Protein 9VYU (pdb70)

Secondary structure (DSSP, 8-state):
--GGGGEEEETTEEEEEEEEE-S-SS-EEEEEETTTTEEEEE-SS-SSTTHHHHHHHHHHHHHHTS-EEEEE-TTSSEEEEEEET--HHHHHHHHH-/--GGGGEEEETTEEEEEEEEE-S-SS-EEEEEETTTTEEEEE-SS-SSTTHHHHHHHHHHHHHHTS-EEEEE-TTSSEEEEEEET--HHHHHHHHH-

Structure (mmCIF, N/CA/C/O backbone):
data_9VYU
#
_entry.id   9VYU
#
_cell.length_a   45.079
_cell.length_b   59.703
_cell.length_c   79.266
_cell.angle_alpha   90.000
_cell.angle_beta   90.000
_cell.angle_gamma   90.000
#
_symmetry.space_group_name_H-M   'P 21 21 21'
#
loop_
_entity.id
_entity.type
_entity.pdbx_description
1 polymer 'UPF0235 protein PF1765'
2 non-polymer GLYCEROL
3 non-polymer 'CHLORIDE ION'
4 water water
#
loop_
_atom_site.group_PDB
_atom_site.id
_atom_site.type_symbol
_atom_site.label_atom_id
_atom_site.label_alt_id
_atom_site.label_comp_id
_atom_site.label_asym_id
_atom_site.label_entity_id
_atom_site.label_seq_id
_atom_site.pdbx_PDB_ins_code
_atom_site.Cartn_x
_atom_site.Cartn_y
_atom_site.Cartn_z
_atom_site.occupancy
_atom_site.B_iso_or_equiv
_atom_site.auth_seq_id
_atom_site.auth_comp_id
_atom_site.auth_asym_id
_atom_site.auth_atom_id
_atom_site.pdbx_PDB_model_num
ATOM 1 N N . LEU A 1 32 ? 12.44364 -13.26340 7.57270 1.000 42.54759 -4 LEU A N 1
ATOM 2 C CA . LEU A 1 32 ? 13.00510 -12.61420 8.75547 1.000 36.58639 -4 LEU A CA 1
ATOM 3 C C . LEU A 1 32 ? 12.42015 -11.20267 8.98727 1.000 31.13731 -4 LEU A C 1
ATOM 4 O O . LEU A 1 32 ? 12.72358 -10.54447 9.97400 1.000 37.51524 -4 LEU A O 1
ATOM 9 N N . TYR A 1 33 ? 11.48878 -10.79948 8.12934 1.000 29.15905 -3 TYR A N 1
ATOM 10 C CA . TYR A 1 33 ? 10.98256 -9.42599 8.18386 1.000 27.09119 -3 TYR A CA 1
ATOM 11 C C . TYR A 1 33 ? 10.12599 -9.16740 9.42957 1.000 19.61330 -3 TYR A C 1
ATOM 12 O O . TYR A 1 33 ? 10.32456 -8.18265 10.14059 1.000 22.51108 -3 TYR A O 1
ATOM 21 N N . PHE A 1 34 ? 9.15097 -10.02198 9.70050 1.000 17.58458 -2 PHE A N 1
ATOM 22 C CA . PHE A 1 34 ? 8.25652 -9.84729 10.83378 1.000 16.51425 -2 PHE A CA 1
ATOM 23 C C . PHE A 1 34 ? 8.82977 -10.35459 12.14641 1.000 16.54287 -2 PHE A C 1
ATOM 24 O O . PHE A 1 34 ? 8.23090 -10.10728 13.19145 1.000 15.07971 -2 PHE A O 1
ATOM 32 N N . GLN A 1 35 ? 9.93343 -11.06915 12.12518 1.000 17.40675 -1 GLN A N 1
ATOM 33 C CA . GLN A 1 35 ? 10.45212 -11.69539 13.33588 1.000 17.09013 -1 GLN A CA 1
ATOM 34 C C . GLN A 1 35 ? 10.82087 -10.68756 14.40757 1.000 15.20487 -1 GLN A C 1
ATOM 35 O O . GLN A 1 35 ? 10.80402 -11.04483 15.58327 1.000 16.72433 -1 GLN A O 1
ATOM 41 N N . GLY A 1 36 ? 11.12580 -9.43784 14.04245 1.000 14.29772 0 GLY A N 1
ATOM 42 C CA . GLY A 1 36 ? 11.45283 -8.42277 15.01115 1.000 16.13242 0 GLY A CA 1
ATOM 43 C C . GLY A 1 36 ? 10.29830 -7.95112 15.84125 1.000 12.90860 0 GLY A C 1
ATOM 44 O O . GLY A 1 36 ? 10.50913 -7.17245 16.77400 1.000 13.28911 0 GLY A O 1
ATOM 45 N N . SER A 1 37 ? 9.08535 -8.43176 15.55518 1.000 12.48991 1 SER A N 1
ATOM 46 C CA . SER A 1 37 ? 7.89330 -7.97003 16.22137 1.000 12.47475 1 SER A CA 1
ATOM 47 C C . SER A 1 37 ? 7.21430 -9.05341 17.02601 1.000 11.03065 1 SER A C 1
ATOM 48 O O . SER A 1 37 ? 6.09967 -8.82536 17.51799 1.000 12.84756 1 SER A O 1
ATOM 51 N N A LEU A 1 38 ? 7.82037 -10.24801 17.13310 0.437 12.04369 2 LEU A N 1
ATOM 52 N N B LEU A 1 38 ? 7.81723 -10.20278 17.21248 0.563 11.97479 2 LEU A N 1
ATOM 53 C CA A LEU A 1 38 ? 7.19398 -11.44972 17.69068 0.437 11.87227 2 LEU A CA 1
ATOM 54 C CA B LEU A 1 38 ? 7.05865 -11.20658 17.92554 0.563 12.79651 2 LEU A CA 1
ATOM 55 C C A LEU A 1 38 ? 8.08757 -12.10022 18.73580 0.437 12.83553 2 LEU A C 1
ATOM 56 C C B LEU A 1 38 ? 8.00509 -12.14383 18.65946 0.563 12.83128 2 LEU A C 1
ATOM 57 O O A LEU A 1 38 ? 9.31370 -12.07860 18.62524 0.437 12.40364 2 LEU A O 1
ATOM 58 O O B LEU A 1 38 ? 9.19010 -12.28647 18.30664 0.563 12.03155 2 LEU A O 1
ATOM 67 N N . ARG A 1 39 ? 7.46184 -12.74137 19.72216 1.000 11.59884 3 ARG A N 1
ATOM 68 C CA . ARG A 1 39 ? 8.17689 -13.71973 20.53874 1.000 12.08102 3 ARG A CA 1
ATOM 69 C C . ARG A 1 39 ? 7.17840 -14.76869 21.03980 1.000 12.89973 3 ARG A C 1
ATOM 70 O O . ARG A 1 39 ? 5.98914 -14.44640 21.23642 1.000 13.03418 3 ARG A O 1
ATOM 78 N N . GLU A 1 40 ? 7.65599 -15.98098 21.28318 1.000 12.91903 4 GLU A N 1
ATOM 79 C CA . GLU A 1 40 ? 6.78100 -17.07894 21.66669 1.000 13.47028 4 GLU A CA 1
ATOM 80 C C . GLU A 1 40 ? 6.96970 -17.39510 23.13568 1.000 14.16504 4 GLU A C 1
ATOM 81 O O . GLU A 1 40 ? 8.08902 -17.69191 23.57926 1.000 15.16498 4 GLU A O 1
ATOM 87 N N . THR A 1 41 ? 5.86321 -17.36952 23.90525 1.000 13.45721 5 THR A N 1
ATOM 88 C CA . THR A 1 41 ? 5.87111 -17.75358 25.32750 1.000 15.36821 5 THR A CA 1
ATOM 89 C C . THR A 1 41 ? 5.15562 -19.07150 25.48607 1.000 14.79982 5 THR A C 1
ATOM 90 O O . THR A 1 41 ? 4.69650 -19.66380 24.51205 1.000 15.13782 5 THR A O 1
ATOM 94 N N . SER A 1 42 ? 5.06589 -19.58246 26.72674 1.000 16.55963 6 SER A N 1
ATOM 95 C CA . SER A 1 42 ? 4.30895 -20.80143 26.93571 1.000 17.30396 6 SER A CA 1
ATOM 96 C C . SER A 1 42 ? 2.85049 -20.66094 26.48365 1.000 16.36741 6 SER A C 1
ATOM 97 O O . SER A 1 42 ? 2.24367 -21.64598 26.11978 1.000 17.06084 6 SER A O 1
ATOM 100 N N . GLU A 1 43 ? 2.29011 -19.45795 26.46034 1.000 15.50670 7 GLU A N 1
ATOM 101 C CA . GLU A 1 43 ? 0.86610 -19.29049 26.14907 1.000 14.56354 7 GLU A CA 1
ATOM 102 C C . GLU A 1 43 ? 0.55619 -19.09686 24.68148 1.000 13.71242 7 GLU A C 1
ATOM 103 O O . GLU A 1 43 ? -0.60645 -19.27254 24.29223 1.000 15.84750 7 GLU A O 1
ATOM 109 N N . GLY A 1 44 ? 1.52367 -18.73974 23.86175 1.000 13.92843 8 GLY A N 1
ATOM 110 C CA . GLY A 1 44 ? 1.23790 -18.38573 22.48316 1.000 14.08966 8 GLY A CA 1
ATOM 111 C C . GLY A 1 44 ? 2.29869 -17.44732 21.98240 1.000 12.77109 8 GLY A C 1
ATOM 112 O O . GLY A 1 44 ? 3.46573 -17.56408 22.39070 1.000 13.84295 8 GLY A O 1
ATOM 113 N N . VAL A 1 45 ? 1.88387 -16.47585 21.18681 1.000 11.99363 9 VAL A N 1
ATOM 114 C CA . VAL A 1 45 ? 2.82214 -15.53147 20.60788 1.000 12.03367 9 VAL A CA 1
ATOM 115 C C . VAL A 1 45 ? 2.43637 -14.12919 21.04824 1.000 12.42265 9 VAL A C 1
ATOM 116 O O . VAL A 1 45 ? 1.26068 -13.72391 20.93759 1.000 13.41145 9 VAL A O 1
ATOM 120 N N . ILE A 1 46 ? 3.41599 -13.36021 21.51596 1.000 10.95090 10 ILE A N 1
ATOM 121 C CA . ILE A 1 46 ? 3.21747 -11.93527 21.78637 1.000 11.82129 10 ILE A CA 1
ATOM 122 C C . ILE A 1 46 ? 3.62873 -11.19304 20.52944 1.000 11.77149 10 ILE A C 1
ATOM 123 O O . ILE A 1 46 ? 4.79843 -11.22780 20.12602 1.000 12.03440 10 ILE A O 1
ATOM 128 N N . LEU A 1 47 ? 2.65903 -10.55762 19.87640 1.000 11.84195 11 LEU A N 1
ATOM 129 C CA . LEU A 1 47 ? 2.85340 -9.76850 18.67518 1.000 11.87483 11 LEU A CA 1
ATOM 130 C C . LEU A 1 47 ? 2.82342 -8.28818 19.07996 1.000 11.63659 11 LEU A C 1
ATOM 131 O O . LEU A 1 47 ? 1.82219 -7.79191 19.65131 1.000 11.76173 11 LEU A O 1
ATOM 136 N N . SER A 1 48 ? 3.90654 -7.60541 18.81315 1.000 11.06771 12 SER A N 1
ATOM 137 C CA . SER A 1 48 ? 4.09632 -6.20909 19.18764 1.000 10.61182 12 SER A CA 1
ATOM 138 C C . SER A 1 48 ? 3.72616 -5.33299 18.01593 1.000 10.88223 12 SER A C 1
ATOM 139 O O . SER A 1 48 ? 4.33505 -5.46283 16.94753 1.000 11.77185 12 SER A O 1
ATOM 142 N N . VAL A 1 49 ? 2.72778 -4.44338 18.20179 1.000 11.08035 13 VAL A N 1
ATOM 143 C CA . VAL A 1 49 ? 2.22418 -3.60475 17.11718 1.000 11.63340 13 VAL A CA 1
ATOM 144 C C . VAL A 1 49 ? 2.28851 -2.13056 17.50269 1.000 10.28768 13 VAL A C 1
ATOM 145 O O . VAL A 1 49 ? 2.39247 -1.74473 18.69025 1.000 11.05565 13 VAL A O 1
ATOM 149 N N . ILE A 1 50 ? 2.18630 -1.30082 16.49915 1.000 11.08901 14 ILE A N 1
ATOM 150 C CA . ILE A 1 50 ? 2.02325 0.12440 16.70262 1.000 11.51367 14 ILE A CA 1
ATOM 151 C C . ILE A 1 50 ? 0.90684 0.54576 15.76128 1.000 11.64995 14 ILE A C 1
ATOM 152 O O . ILE A 1 50 ? 1.01498 0.40518 14.52167 1.000 12.83249 14 ILE A O 1
ATOM 157 N N . VAL A 1 51 ? -0.17009 1.06701 16.32578 1.000 11.89519 15 VAL A N 1
ATOM 158 C CA . VAL A 1 51 ? -1.37149 1.29214 15.52667 1.000 12.55683 15 VAL A CA 1
ATOM 159 C C . VAL A 1 51 ? -1.51611 2.74777 15.14471 1.000 12.66793 15 VAL A C 1
ATOM 160 O O . VAL A 1 51 ? -0.98578 3.63982 15.79070 1.000 14.32510 15 VAL A O 1
ATOM 164 N N . ALA A 1 52 ? -2.23045 2.97080 14.04945 1.000 13.16390 16 ALA A N 1
ATOM 165 C CA . ALA A 1 52 ? -2.74362 4.29541 13.69580 1.000 14.43325 16 ALA A CA 1
ATOM 166 C C . ALA A 1 52 ? -4.22708 4.12848 13.42754 1.000 13.53749 16 ALA A C 1
ATOM 167 O O . ALA A 1 52 ? -4.59412 3.33325 12.54064 1.000 14.19600 16 ALA A O 1
ATOM 169 N N . PRO A 1 53 ? -5.10450 4.84348 14.14159 1.000 14.00914 17 PRO A N 1
ATOM 170 C CA . PRO A 1 53 ? -6.54950 4.70135 13.94424 1.000 14.46734 17 PRO A CA 1
ATOM 171 C C . PRO A 1 53 ? -6.98989 5.59663 12.80449 1.000 14.36184 17 PRO A C 1
ATOM 172 O O . PRO A 1 53 ? -6.19562 6.30579 12.15459 1.000 16.44960 17 PRO A O 1
ATOM 176 N N . ASN A 1 54 ? -8.30562 5.63502 12.59565 1.000 14.51096 18 ASN A N 1
ATOM 177 C CA . ASN A 1 54 ? -8.90588 6.46445 11.55721 1.000 18.10390 18 ASN A CA 1
ATOM 178 C C . ASN A 1 54 ? -8.41416 6.12804 10.15196 1.000 16.29916 18 ASN A C 1
ATOM 179 O O . ASN A 1 54 ? -8.42472 6.99616 9.27335 1.000 19.93488 18 ASN A O 1
ATOM 184 N N . ALA A 1 55 ? -7.97100 4.91783 9.89435 1.000 17.05281 19 ALA A N 1
ATOM 185 C CA . ALA A 1 55 ? -7.37170 4.62044 8.60050 1.000 19.51941 19 ALA A CA 1
ATOM 186 C C . ALA A 1 55 ? -8.43596 4.23484 7.59348 1.000 18.65153 19 ALA A C 1
ATOM 187 O O . ALA A 1 55 ? -9.58287 3.89466 7.92167 1.000 18.40919 19 ALA A O 1
ATOM 189 N N . ARG A 1 56 ? -8.03446 4.23247 6.31937 1.000 20.08795 20 ARG A N 1
ATOM 190 C CA . ARG A 1 56 ? -8.98379 3.84293 5.28892 1.000 20.00511 20 ARG A CA 1
ATOM 191 C C . ARG A 1 56 ? -9.26290 2.35250 5.29813 1.000 20.77041 20 ARG A C 1
ATOM 192 O O . ARG A 1 56 ? -10.34930 1.92998 4.87774 1.000 23.76449 20 ARG A O 1
ATOM 200 N N . GLU A 1 57 ? -8.30089 1.53917 5.73908 1.000 19.68207 21 GLU A N 1
ATOM 201 C CA . GLU A 1 57 ? -8.43903 0.09350 5.71078 1.000 19.15131 21 GLU A CA 1
ATOM 202 C C . GLU A 1 57 ? -7.65377 -0.47618 6.87171 1.000 16.88821 21 GLU A C 1
ATOM 203 O O . GLU A 1 57 ? -6.54071 -0.02720 7.12485 1.000 17.39323 21 GLU A O 1
ATOM 209 N N . THR A 1 58 ? -8.18611 -1.49103 7.54425 1.000 16.23013 22 THR A N 1
ATOM 210 C CA . THR A 1 58 ? -7.40207 -2.16329 8.58132 1.000 15.00853 22 THR A CA 1
ATOM 211 C C . THR A 1 58 ? -6.44205 -3.11433 7.89517 1.000 15.99537 22 THR A C 1
ATOM 212 O O . THR A 1 58 ? -6.88611 -4.04561 7.18328 1.000 17.71098 22 THR A O 1
ATOM 216 N N . LYS A 1 59 ? -5.14939 -2.88972 8.08063 1.000 15.58502 23 LYS A N 1
ATOM 217 C CA . LYS A 1 59 ? -4.15952 -3.68893 7.36431 1.000 15.38625 23 LYS A CA 1
ATOM 218 C C . LYS A 1 59 ? -2.78435 -3.41501 7.95962 1.000 14.41779 23 LYS A C 1
ATOM 219 O O . LYS A 1 59 ? -2.55177 -2.37217 8.60588 1.000 15.23854 23 LYS A O 1
ATOM 225 N N . ILE A 1 60 ? -1.85783 -4.32699 7.70819 1.000 14.30300 24 ILE A N 1
ATOM 226 C CA . ILE A 1 60 ? -0.45069 -4.13077 8.00796 1.000 15.77859 24 ILE A CA 1
ATOM 227 C C . ILE A 1 60 ? 0.15685 -3.23664 6.94565 1.000 13.78309 24 ILE A C 1
ATOM 228 O O . ILE A 1 60 ? 0.00855 -3.50641 5.74522 1.000 16.75133 24 ILE A O 1
ATOM 233 N N . VAL A 1 61 ? 0.80299 -2.15192 7.35440 1.000 14.81670 25 VAL A N 1
ATOM 234 C CA . VAL A 1 61 ? 1.44607 -1.24209 6.41399 1.000 16.61210 25 VAL A CA 1
ATOM 235 C C . VAL A 1 61 ? 2.94277 -1.28487 6.47626 1.000 18.00142 25 VAL A C 1
ATOM 236 O O . VAL A 1 61 ? 3.58359 -0.69959 5.59158 1.000 18.71338 25 VAL A O 1
ATOM 240 N N . GLY A 1 62 ? 3.54333 -1.94525 7.46225 1.000 18.10050 26 GLY A N 1
ATOM 241 C CA . GLY A 1 62 ? 4.98793 -1.97052 7.53321 1.000 20.66734 26 GLY A CA 1
ATOM 242 C C . GLY A 1 62 ? 5.46178 -2.47850 8.87265 1.000 16.68169 26 GLY A C 1
ATOM 243 O O . GLY A 1 62 ? 4.69740 -3.02302 9.66442 1.000 15.32842 26 GLY A O 1
ATOM 244 N N . ILE A 1 63 ? 6.75292 -2.32284 9.08087 1.000 18.28659 27 ILE A N 1
ATOM 245 C CA . ILE A 1 63 ? 7.41291 -2.65746 10.33279 1.000 19.98678 27 ILE A CA 1
ATOM 246 C C . ILE A 1 63 ? 8.29672 -1.50226 10.75175 1.000 17.96792 27 ILE A C 1
ATOM 247 O O . ILE A 1 63 ? 8.77135 -0.71975 9.91406 1.000 21.33226 27 ILE A O 1
ATOM 252 N N . ASP A 1 64 ? 8.42900 -1.34075 12.03617 1.000 17.76779 28 ASP A N 1
ATOM 253 C CA . ASP A 1 64 ? 9.31605 -0.35999 12.64842 1.000 18.36576 28 ASP A CA 1
ATOM 254 C C . ASP A 1 64 ? 10.53511 -1.10543 13.18875 1.000 19.87408 28 ASP A C 1
ATOM 255 O O . ASP A 1 64 ? 10.40102 -1.91448 14.08360 1.000 19.74605 28 ASP A O 1
ATOM 260 N N . GLY A 1 65 ? 11.71267 -0.87920 12.57290 1.000 23.76162 29 GLY A N 1
ATOM 261 C CA . GLY A 1 65 ? 12.91570 -1.61687 12.94864 1.000 32.75064 29 GLY A CA 1
ATOM 262 C C . GLY A 1 65 ? 13.47282 -1.25551 14.31154 1.000 33.48079 29 GLY A C 1
ATOM 263 O O . GLY A 1 65 ? 14.07513 -2.09110 14.99835 1.000 32.57814 29 GLY A O 1
ATOM 264 N N . THR A 1 66 ? 13.32607 -0.00485 14.72076 1.000 25.31378 30 THR A N 1
ATOM 265 C CA . THR A 1 66 ? 13.89515 0.36112 16.00053 1.000 27.50096 30 THR A CA 1
ATOM 266 C C . THR A 1 66 ? 12.99320 -0.07654 17.13069 1.000 23.09906 30 THR A C 1
ATOM 267 O O . THR A 1 66 ? 13.44807 -0.54292 18.17685 1.000 24.06376 30 THR A O 1
ATOM 271 N N . ARG A 1 67 ? 11.68201 0.04142 16.92250 1.000 20.27367 31 ARG A N 1
ATOM 272 C CA . ARG A 1 67 ? 10.77382 -0.32788 17.96178 1.000 21.06863 31 ARG A CA 1
ATOM 273 C C . ARG A 1 67 ? 10.42529 -1.81516 17.93604 1.000 16.38067 31 ARG A C 1
ATOM 274 O O . ARG A 1 67 ? 9.92097 -2.30157 18.89784 1.000 16.77628 31 ARG A O 1
ATOM 282 N N . GLY A 1 68 ? 10.73980 -2.52504 16.88148 1.000 16.95759 32 GLY A N 1
ATOM 283 C CA . GLY A 1 68 ? 10.36163 -3.93403 16.85359 1.000 15.54728 32 GLY A CA 1
ATOM 284 C C . GLY A 1 68 ? 8.86548 -4.15899 16.90219 1.000 12.95308 32 GLY A C 1
ATOM 285 O O . GLY A 1 68 ? 8.38840 -4.94320 17.65634 1.000 12.95712 32 GLY A O 1
ATOM 286 N N . ARG A 1 69 ? 8.15744 -3.42547 16.04561 1.000 13.76695 33 ARG A N 1
ATOM 287 C CA . ARG A 1 69 ? 6.70056 -3.48192 16.02059 1.000 12.30995 33 ARG A CA 1
ATOM 288 C C . ARG A 1 69 ? 6.17153 -3.48759 14.59667 1.000 13.15673 33 ARG A C 1
ATOM 289 O O . ARG A 1 69 ? 6.70908 -2.83460 13.71824 1.000 14.68668 33 ARG A O 1
ATOM 297 N N . VAL A 1 70 ? 5.06383 -4.19016 14.40762 1.000 12.82906 34 VAL A N 1
ATOM 298 C CA . VAL A 1 70 ? 4.34077 -4.14977 13.14524 1.000 13.12859 34 VAL A CA 1
ATOM 299 C C . VAL A 1 70 ? 3.47555 -2.90078 13.12791 1.000 12.30839 34 VAL A C 1
ATOM 300 O O . VAL A 1 70 ? 2.70533 -2.65494 14.07681 1.000 12.14560 34 VAL A O 1
ATOM 304 N N A LYS A 1 71 ? 3.58542 -2.12436 12.04993 0.589 12.88059 35 LYS A N 1
ATOM 305 N N B LYS A 1 71 ? 3.55360 -2.12963 12.05253 0.411 12.85823 35 LYS A N 1
ATOM 306 C CA A LYS A 1 71 ? 2.72661 -0.95977 11.85067 0.589 13.36545 35 LYS A CA 1
ATOM 307 C CA B LYS A 1 71 ? 2.77126 -0.90016 11.91549 0.411 13.48991 35 LYS A CA 1
ATOM 308 C C A LYS A 1 71 ? 1.39534 -1.42806 11.30197 0.589 12.30972 35 LYS A C 1
ATOM 309 C C B LYS A 1 71 ? 1.44339 -1.27111 11.27530 0.411 11.65575 35 LYS A C 1
ATOM 310 O O A LYS A 1 71 ? 1.31314 -2.03852 10.21676 0.589 12.54040 35 LYS A O 1
ATOM 311 O O B LYS A 1 71 ? 1.42595 -1.71947 10.11744 0.411 12.84509 35 LYS A O 1
ATOM 322 N N . VAL A 1 72 ? 0.34485 -1.15676 12.05732 1.000 12.51629 36 VAL A N 1
ATOM 323 C CA . VAL A 1 72 ? -1.00176 -1.59894 11.69384 1.000 12.93019 36 VAL A CA 1
ATOM 324 C C . VAL A 1 72 ? -1.88387 -0.38091 11.59873 1.000 12.20366 36 VAL A C 1
ATOM 325 O O . VAL A 1 72 ? -1.95412 0.42484 12.55425 1.000 12.94263 36 VAL A O 1
ATOM 329 N N . ASN A 1 73 ? -2.50314 -0.18730 10.43709 1.000 13.16457 37 ASN A N 1
ATOM 330 C CA . ASN A 1 73 ? -3.54957 0.83237 10.28922 1.000 12.99324 37 ASN A CA 1
ATOM 331 C C . ASN A 1 73 ? -4.87332 0.19350 10.69707 1.000 13.00000 37 ASN A C 1
ATOM 332 O O . ASN A 1 73 ? -5.12990 -0.95916 10.35040 1.000 14.17490 37 ASN A O 1
ATOM 337 N N . VAL A 1 74 ? -5.72335 0.94603 11.38726 1.000 12.82829 38 VAL A N 1
ATOM 338 C CA . VAL A 1 74 ? -6.97319 0.43229 11.92619 1.000 13.53244 38 VAL A CA 1
ATOM 339 C C . VAL A 1 74 ? -8.09340 1.33550 11.45709 1.000 15.52728 38 VAL A C 1
ATOM 340 O O . VAL A 1 74 ? -8.07376 2.53896 11.72249 1.000 14.30317 38 VAL A O 1
ATOM 344 N N . ALA A 1 75 ? -9.05173 0.75982 10.73144 1.000 15.33172 39 ALA A N 1
ATOM 345 C CA . ALA A 1 75 ? -10.16060 1.55059 10.17528 1.000 17.45349 39 ALA A CA 1
ATOM 346 C C . ALA A 1 75 ? -11.27734 1.65570 11.21076 1.000 15.54489 39 ALA A C 1
ATOM 347 O O . ALA A 1 75 ? -12.37147 1.07821 11.06448 1.000 19.26985 39 ALA A O 1
ATOM 349 N N . ALA A 1 76 ? -11.00425 2.39328 12.27864 1.000 15.65629 40 ALA A N 1
ATOM 350 C CA . ALA A 1 76 ? -11.95839 2.64792 13.35176 1.000 15.57881 40 ALA A CA 1
ATOM 351 C C . ALA A 1 76 ? -11.47158 3.86513 14.11504 1.000 15.76189 40 ALA A C 1
ATOM 35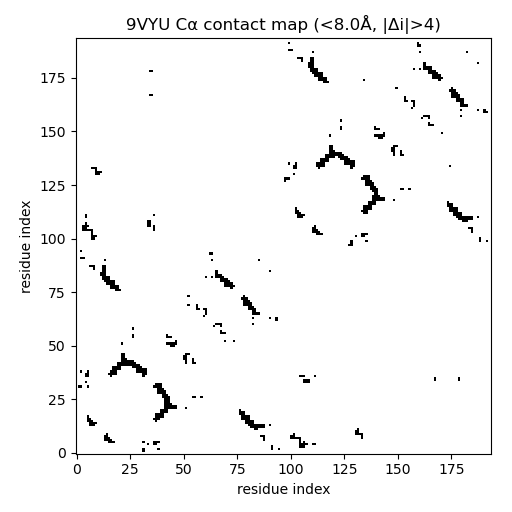2 O O . ALA A 1 76 ? -10.24982 4.11676 14.16358 1.000 16.08277 40 ALA A O 1
ATOM 354 N N . PRO A 1 77 ? -12.35819 4.60168 14.75903 1.000 16.38419 41 PRO A N 1
ATOM 355 C CA . PRO A 1 77 ? -11.93768 5.76244 15.55903 1.000 18.83291 41 PRO A CA 1
ATOM 356 C C . PRO A 1 77 ? -11.41020 5.30643 16.90662 1.000 17.10843 41 PRO A C 1
ATOM 357 O O . PRO A 1 77 ? -11.83360 4.25644 17.43178 1.000 17.81868 41 PRO A O 1
ATOM 361 N N . PRO A 1 78 ? -10.49398 6.06314 17.51605 1.000 17.26177 42 PRO A N 1
ATOM 362 C CA . PRO A 1 78 ? -9.93041 5.71133 18.82128 1.000 17.28913 42 PRO A CA 1
ATOM 363 C C . PRO A 1 78 ? -10.82389 6.17059 19.97270 1.000 18.54793 42 PRO A C 1
ATOM 364 O O . PRO A 1 78 ? -10.39946 6.90386 20.86606 1.000 22.73797 42 PRO A O 1
ATOM 368 N N . VAL A 1 79 ? -12.08719 5.78802 19.91779 1.000 18.88345 43 VAL A N 1
ATOM 369 C CA . VAL A 1 79 ? -13.05821 6.18539 20.91934 1.000 21.14842 43 VAL A CA 1
ATOM 370 C C . VAL A 1 79 ? -13.85805 4.96871 21.32346 1.000 24.21718 43 VAL A C 1
ATOM 371 O O . VAL A 1 79 ? -14.15366 4.10769 20.48668 1.000 22.73236 43 VAL A O 1
ATOM 375 N N . LYS A 1 80 ? -14.19495 4.91731 22.62416 1.000 24.07380 44 LYS A N 1
ATOM 376 C CA . LYS A 1 80 ? -15.04849 3.87299 23.19763 1.000 27.22019 44 LYS A CA 1
ATOM 377 C C . LYS A 1 80 ? -14.48573 2.47494 22.94913 1.000 25.59131 44 LYS A C 1
ATOM 378 O O . LYS A 1 80 ? -15.24518 1.50065 22.87042 1.000 25.69009 44 LYS A O 1
ATOM 384 N N . GLY A 1 81 ? -13.16856 2.38313 22.82389 1.000 24.51331 45 GLY A N 1
ATOM 385 C CA . GLY A 1 81 ? -12.52799 1.11152 22.57499 1.000 20.52950 45 GLY A CA 1
ATOM 386 C C . GLY A 1 81 ? -12.68690 0.56402 21.16994 1.000 19.61752 45 GLY A C 1
ATOM 387 O O . GLY A 1 81 ? -12.28126 -0.58769 20.91856 1.000 18.62549 45 GLY A O 1
ATOM 388 N N . LYS A 1 82 ? -13.18782 1.34772 20.21943 1.000 19.47498 46 LYS A N 1
ATOM 389 C CA . LYS A 1 82 ? -13.53425 0.80761 18.90605 1.000 17.06285 46 LYS A CA 1
ATOM 390 C C . LYS A 1 82 ? -12.30311 0.40455 18.07330 1.000 16.65389 46 LYS A C 1
ATOM 391 O O . LYS A 1 82 ? -12.33491 -0.57769 17.31373 1.000 15.73953 46 LYS A O 1
ATOM 397 N N . ALA A 1 83 ? -11.22540 1.15343 18.16035 1.000 15.19723 47 ALA A N 1
ATOM 398 C CA . ALA A 1 83 ? -10.02750 0.75819 17.41881 1.000 14.15197 47 ALA A CA 1
ATOM 399 C C . ALA A 1 83 ? -9.38897 -0.48382 18.03470 1.000 13.87315 47 ALA A C 1
ATOM 400 O O . ALA A 1 83 ? -8.88772 -1.34524 17.32053 1.000 13.60693 47 ALA A O 1
ATOM 402 N N . ASN A 1 84 ? -9.40925 -0.59570 19.37134 1.000 13.96645 48 ASN A N 1
ATOM 403 C CA . ASN A 1 84 ? -8.98385 -1.84622 20.01524 1.000 13.85157 48 ASN A CA 1
ATOM 404 C C . ASN A 1 84 ? -9.79258 -3.04603 19.50882 1.000 13.90284 48 ASN A C 1
ATOM 405 O O . ASN A 1 84 ? -9.23677 -4.13194 19.24137 1.000 13.75300 48 ASN A O 1
ATOM 410 N N . LYS A 1 85 ? -11.10079 -2.87483 19.46337 1.000 14.23145 49 LYS A N 1
ATOM 411 C CA A LYS A 1 85 ? -11.98327 -3.95672 19.04260 0.466 15.25980 49 LYS A CA 1
ATOM 412 C CA B LYS A 1 85 ? -11.99186 -3.95318 19.03864 0.534 15.24716 49 LYS A CA 1
ATOM 413 C C . LYS A 1 85 ? -11.69574 -4.36331 17.60530 1.000 15.12356 49 LYS A C 1
ATOM 414 O O . LYS A 1 85 ? -11.59084 -5.56333 17.29260 1.000 15.98498 49 LYS A O 1
ATOM 425 N N . GLU A 1 86 ? -11.51857 -3.38283 16.71322 1.000 14.63260 50 GLU A N 1
ATOM 426 C CA . GLU A 1 86 ? -11.24371 -3.67450 15.31710 1.000 13.83397 50 GLU A CA 1
ATOM 427 C C . GLU A 1 86 ? -9.88717 -4.35418 15.16094 1.000 13.44700 50 GLU A C 1
ATOM 428 O O . GLU A 1 86 ? -9.73681 -5.26491 14.34244 1.000 14.54444 50 GLU A O 1
ATOM 434 N N . LEU A 1 87 ? -8.88297 -3.90934 15.91975 1.000 13.29567 51 LEU A N 1
ATOM 435 C CA . LEU A 1 87 ? -7.56761 -4.52812 15.85748 1.000 13.47721 51 LEU A CA 1
ATOM 436 C C . LEU A 1 87 ? -7.64228 -5.99755 16.24598 1.000 12.66482 51 LEU A C 1
ATOM 437 O O . LEU A 1 87 ? -7.05519 -6.85517 15.57794 1.000 13.23209 51 LEU A O 1
ATOM 442 N N . MET A 1 88 ? -8.32901 -6.29495 17.34441 1.000 13.35786 52 MET A N 1
ATOM 443 C CA . MET A 1 88 ? -8.44563 -7.68514 17.78900 1.000 13.85156 52 MET A CA 1
ATOM 444 C C . MET A 1 88 ? -9.21588 -8.51116 16.77017 1.000 14.70008 52 MET A C 1
ATOM 445 O O . MET A 1 88 ? -8.85168 -9.65632 16.46255 1.000 15.43496 52 MET A O 1
ATOM 450 N N . LYS A 1 89 ? -10.27398 -7.94718 16.20529 1.000 14.92257 53 LYS A N 1
ATOM 451 C CA . LYS A 1 89 ? -11.08641 -8.66367 15.21782 1.000 16.05170 53 LYS A CA 1
ATOM 452 C C . LYS A 1 89 ? -10.26580 -9.02744 13.99466 1.000 15.56101 53 LYS A C 1
ATOM 453 O O . LYS A 1 89 ? -10.31977 -10.16923 13.49912 1.000 16.64362 53 LYS A O 1
ATOM 459 N N . PHE A 1 90 ? -9.47928 -8.07957 13.52682 1.000 15.47324 54 PHE A N 1
ATOM 460 C CA . PHE A 1 90 ? -8.62607 -8.28757 12.37001 1.000 15.31912 54 PHE A CA 1
ATOM 461 C C . PHE A 1 90 ? -7.62986 -9.42052 12.59898 1.000 14.56331 54 PHE A C 1
ATOM 462 O O . PHE A 1 90 ? -7.48564 -10.32010 11.76232 1.000 15.79443 54 PHE A O 1
ATOM 470 N N . PHE A 1 91 ? -6.92857 -9.40653 13.73897 1.000 14.20872 55 PHE A N 1
ATOM 471 C CA . PHE A 1 91 ? -5.94515 -10.44947 13.97646 1.000 13.46341 55 PHE A CA 1
ATOM 472 C C . PHE A 1 91 ? -6.58093 -11.79947 14.34047 1.000 15.06544 55 PHE A C 1
ATOM 473 O O . PHE A 1 91 ? -6.00129 -12.84759 14.00809 1.000 14.54232 55 PHE A O 1
ATOM 481 N N . LYS A 1 92 ? -7.71706 -11.80454 15.03934 1.000 14.77293 56 LYS A N 1
ATOM 482 C CA . LYS A 1 92 ? -8.39454 -13.07128 15.30674 1.000 15.43805 56 LYS A CA 1
ATOM 483 C C . LYS A 1 92 ? -8.77268 -13.74034 14.00670 1.000 16.77786 56 LYS A C 1
ATOM 484 O O . LYS A 1 92 ? -8.61210 -14.96078 13.86397 1.000 17.68776 56 LYS A O 1
ATOM 490 N N . LYS A 1 93 ? -9.26199 -12.96025 13.03529 1.000 16.29118 57 LYS A N 1
ATOM 491 C CA . LYS A 1 93 ? -9.60209 -13.52314 11.72313 1.000 17.58255 57 LYS A CA 1
ATOM 492 C C . LYS A 1 93 ? -8.35443 -14.03367 11.01009 1.000 16.99318 57 LYS A C 1
ATOM 493 O O . LYS A 1 93 ? -8.35100 -15.13928 10.43530 1.000 20.33326 57 LYS A O 1
ATOM 499 N N . LEU A 1 94 ? -7.28372 -13.25659 11.02140 1.000 17.07271 58 LEU A N 1
ATOM 500 C CA . LEU A 1 94 ? -6.06224 -13.66071 10.32905 1.000 16.88165 58 LEU A CA 1
ATOM 501 C C . LEU A 1 94 ? -5.46446 -14.93234 10.91664 1.000 17.23706 58 LEU A C 1
ATOM 502 O O . LEU A 1 94 ? -5.07804 -15.84412 10.17184 1.000 18.72303 58 LEU A O 1
ATOM 507 N N . PHE A 1 95 ? -5.39888 -15.02845 12.23290 1.000 15.49022 59 PHE A N 1
ATOM 508 C CA . PHE A 1 95 ? -4.68862 -16.13565 12.84466 1.000 16.36937 59 PHE A CA 1
ATOM 509 C C . PHE A 1 95 ? -5.57923 -17.31933 13.17983 1.000 18.24498 59 PHE A C 1
ATOM 510 O O . PHE A 1 95 ? -5.05962 -18.40024 13.45057 1.000 20.00830 59 PHE A O 1
ATOM 518 N N . GLY A 1 96 ? -6.89594 -17.13270 13.22939 1.000 17.06577 60 GLY A N 1
ATOM 519 C CA . GLY A 1 96 ? -7.78220 -18.21375 13.63872 1.000 20.07085 60 GLY A CA 1
ATOM 520 C C . GLY A 1 96 ? -7.60676 -18.58418 15.09180 1.000 18.37423 60 GLY A C 1
ATOM 521 O O . GLY A 1 96 ? -7.64603 -19.77541 15.43172 1.000 21.67153 60 GLY A O 1
ATOM 522 N N . ALA A 1 97 ? -7.38222 -17.59887 15.93888 1.000 18.07121 61 ALA A N 1
ATOM 523 C CA . ALA A 1 97 ? -7.06389 -17.80271 17.33824 1.000 19.16127 61 ALA A CA 1
ATOM 524 C C . ALA A 1 97 ? -7.51528 -16.56503 18.09415 1.000 16.64548 61 ALA A C 1
ATOM 525 O O . ALA A 1 97 ? -7.57196 -15.45623 17.52662 1.000 18.24216 61 ALA A O 1
ATOM 527 N N . GLU A 1 98 ? -7.81297 -16.75128 19.37928 1.000 18.65752 62 GLU A N 1
ATOM 528 C CA . GLU A 1 98 ? -8.15578 -15.62247 20.24317 1.000 18.15053 62 GLU A CA 1
ATOM 529 C C . GLU A 1 98 ? -6.98249 -14.67246 20.36965 1.000 15.48647 62 GLU A C 1
ATOM 530 O O . GLU A 1 98 ? -5.83333 -15.10583 20.60269 1.000 16.35644 62 GLU A O 1
ATOM 536 N N . VAL A 1 99 ? -7.27662 -13.37909 20.22536 1.000 15.30789 63 VAL A N 1
ATOM 537 C CA . VAL A 1 99 ? -6.28431 -12.32244 20.35654 1.000 15.02931 63 VAL A CA 1
ATOM 538 C C . VAL A 1 99 ? -6.71175 -11.37972 21.47266 1.000 16.03483 63 VAL A C 1
ATOM 539 O O . VAL A 1 99 ? -7.84302 -10.86647 21.45838 1.000 18.86230 63 VAL A O 1
ATOM 543 N N . VAL A 1 100 ? -5.82897 -11.15208 22.43219 1.000 14.47760 64 VAL A N 1
ATOM 544 C CA . VAL A 1 100 ? -6.13756 -10.21779 23.50686 1.000 15.25815 64 VAL A CA 1
ATOM 545 C C . VAL A 1 100 ? -5.05116 -9.16073 23.56444 1.000 13.23526 64 VAL A C 1
ATOM 546 O O . VAL A 1 100 ? -3.87903 -9.41542 23.26239 1.000 14.34207 64 VAL A O 1
ATOM 550 N N . ILE A 1 101 ? -5.42447 -7.95257 23.98171 1.000 13.77470 65 ILE A N 1
ATOM 551 C CA . ILE A 1 101 ? -4.45006 -6.90584 24.19032 1.000 13.15673 65 ILE A CA 1
ATOM 552 C C . ILE A 1 101 ? -3.94447 -7.07497 25.60302 1.000 13.38652 65 ILE A C 1
ATOM 553 O O . ILE A 1 101 ? -4.70378 -6.85239 26.54887 1.000 17.36958 65 ILE A O 1
ATOM 558 N N . VAL A 1 102 ? -2.70979 -7.47542 25.76876 1.000 12.59076 66 VAL A N 1
ATOM 559 C CA . VAL A 1 102 ? -2.15828 -7.66368 27.09620 1.000 13.58096 66 VAL A CA 1
ATOM 560 C C . VAL A 1 102 ? -1.50811 -6.41934 27.63725 1.000 12.93076 66 VAL A C 1
ATOM 561 O O . VAL A 1 102 ? -1.52151 -6.24205 28.86631 1.000 14.08172 66 VAL A O 1
ATOM 565 N N . ARG A 1 103 ? -1.00284 -5.54071 26.77928 1.000 12.87586 67 ARG A N 1
ATOM 566 C CA . ARG A 1 103 ? -0.43327 -4.26339 27.20356 1.000 12.33245 67 ARG A CA 1
ATOM 567 C C . ARG A 1 103 ? -0.77220 -3.21466 26.16704 1.000 12.32989 67 ARG A C 1
ATOM 568 O O . ARG A 1 103 ? -0.81535 -3.50890 24.95663 1.000 11.90809 67 ARG A O 1
ATOM 576 N N . GLY A 1 104 ? -0.96127 -1.98064 26.63587 1.000 13.40876 68 GLY A N 1
ATOM 577 C CA . GLY A 1 104 ? -1.16280 -0.86723 25.73059 1.000 12.98860 68 GLY A CA 1
ATOM 578 C C . GLY A 1 104 ? -2.58926 -0.60182 25.32297 1.000 12.80955 68 GLY A C 1
ATOM 579 O O . GLY A 1 104 ? -2.82778 0.03040 24.26452 1.000 13.358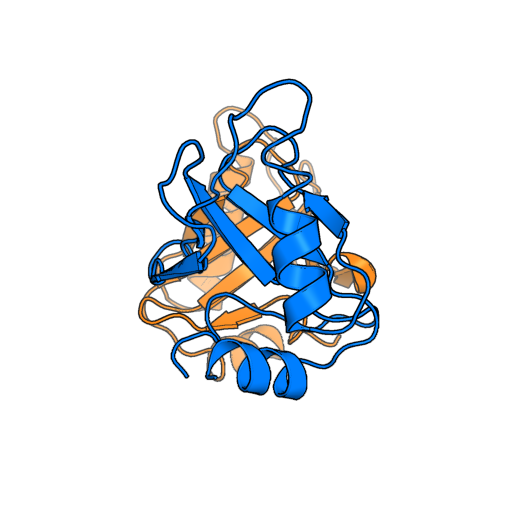18 68 GLY A O 1
ATOM 580 N N . GLU A 1 105 ? -3.56818 -0.95785 26.16716 1.000 14.20980 69 GLU A N 1
ATOM 581 C CA . GLU A 1 105 ? -4.95747 -0.69504 25.83429 1.000 15.82608 69 GLU A CA 1
ATOM 582 C C . GLU A 1 105 ? -5.18893 0.76095 25.41429 1.000 14.43481 69 GLU A C 1
ATOM 583 O O . GLU A 1 105 ? -6.01091 1.03529 24.53831 1.000 17.27530 69 GLU A O 1
ATOM 589 N N . THR A 1 106 ? -4.53418 1.71237 26.08147 1.000 14.33432 70 THR A N 1
ATOM 590 C CA . THR A 1 106 ? -4.73173 3.13538 25.81944 1.000 15.12255 70 THR A CA 1
ATOM 591 C C . THR A 1 106 ? -3.53286 3.78184 25.14424 1.000 16.35733 70 THR A C 1
ATOM 592 O O . THR A 1 106 ? -3.39364 5.00716 25.20520 1.000 17.66776 70 THR A O 1
ATOM 596 N N A SER A 1 107 ? -2.68901 2.99161 24.49142 0.759 14.15185 71 SER A N 1
ATOM 597 N N B SER A 1 107 ? -2.67281 3.00919 24.49563 0.241 14.22737 71 SER A N 1
ATOM 598 C CA A SER A 1 107 ? -1.49209 3.45536 23.81540 0.759 13.35240 71 SER A CA 1
ATOM 599 C CA B SER A 1 107 ? -1.53911 3.57710 23.78664 0.241 13.61575 71 SER A CA 1
ATOM 600 C C A SER A 1 107 ? -1.57243 3.10466 22.32884 0.759 12.28992 71 SER A C 1
ATOM 601 C C B SER A 1 107 ? -1.50166 3.05900 22.35639 0.241 12.29092 71 SER A C 1
ATOM 602 O O A SER A 1 107 ? -2.31134 2.22456 21.92735 0.759 13.48576 71 SER A O 1
ATOM 603 O O B SER A 1 107 ? -2.10966 2.04084 22.01879 0.241 12.54968 71 SER A O 1
ATOM 608 N N . ARG A 1 108 ? -0.72589 3.75684 21.52749 1.000 12.40976 72 ARG A N 1
ATOM 609 C CA . ARG A 1 108 ? -0.55663 3.30360 20.14492 1.000 12.09533 72 ARG A CA 1
ATOM 610 C C . ARG A 1 108 ? 0.29465 2.04538 20.09096 1.000 11.23025 72 ARG A C 1
ATOM 611 O O . ARG A 1 108 ? 0.15670 1.23522 19.15148 1.000 11.83937 72 ARG A O 1
ATOM 619 N N . GLU A 1 109 ? 1.21612 1.86006 21.03880 1.000 11.55287 73 GLU A N 1
ATOM 620 C CA . GLU A 1 109 ? 2.05694 0.67345 21.10238 1.000 10.99104 73 GLU A CA 1
ATOM 621 C C . GLU A 1 109 ? 1.34492 -0.36483 21.94182 1.000 11.27193 73 GLU A C 1
ATOM 622 O O . GLU A 1 109 ? 1.09013 -0.13797 23.14508 1.000 13.79135 73 GLU A O 1
ATOM 628 N N . LYS A 1 110 ? 1.01487 -1.48935 21.34841 1.000 10.86321 74 LYS A N 1
ATOM 629 C CA . LYS A 1 110 ? 0.25018 -2.52000 22.02079 1.000 11.32089 74 LYS A CA 1
ATOM 630 C C . LYS A 1 110 ? 0.93866 -3.85492 21.84501 1.000 11.65410 74 LYS A C 1
ATOM 631 O O . LYS A 1 110 ? 1.47369 -4.14823 20.76134 1.000 11.24863 74 LYS A O 1
ATOM 637 N N . ASP A 1 111 ? 0.89924 -4.68394 22.88611 1.000 10.57982 75 ASP A N 1
ATOM 638 C CA . ASP A 1 111 ? 1.31287 -6.07314 22.78404 1.000 10.81592 75 ASP A CA 1
ATOM 639 C C . ASP A 1 111 ? 0.07126 -6.94186 22.81507 1.000 11.09758 75 ASP A C 1
ATOM 640 O O . ASP A 1 111 ? -0.75851 -6.83543 23.73180 1.000 11.13365 75 ASP A O 1
ATOM 645 N N . LEU A 1 112 ? -0.03952 -7.81560 21.80940 1.000 10.98261 76 LEU A N 1
ATOM 646 C CA . LEU A 1 112 ? -1.18106 -8.69782 21.60397 1.000 11.87184 76 LEU A CA 1
ATOM 647 C C . LEU A 1 112 ? -0.75883 -10.13041 21.91820 1.000 11.79894 76 LEU A C 1
ATOM 648 O O . LEU A 1 112 ? 0.26804 -10.58265 21.37466 1.000 14.22714 76 LEU A O 1
ATOM 653 N N . LEU A 1 113 ? -1.47564 -10.81306 22.73859 1.000 11.40426 77 LEU A N 1
ATOM 654 C CA . LEU A 1 113 ? -1.24915 -12.24586 22.90856 1.000 11.53546 77 LEU A CA 1
ATOM 655 C C . LEU A 1 113 ? -2.14888 -12.98119 21.93784 1.000 12.16709 77 LEU A C 1
ATOM 656 O O . LEU A 1 113 ? -3.38848 -12.83441 21.98437 1.000 12.92530 77 LEU A O 1
ATOM 661 N N . ILE A 1 114 ? -1.53408 -13.79750 21.06666 1.000 12.60265 78 ILE A N 1
ATOM 662 C CA A ILE A 1 114 ? -2.27446 -14.68685 20.17271 0.587 13.28385 78 ILE A CA 1
ATOM 663 C CA B ILE A 1 114 ? -2.22033 -14.67660 20.13230 0.413 13.47832 78 ILE A CA 1
ATOM 664 C C . ILE A 1 114 ? -2.20175 -16.04060 20.82964 1.000 12.95471 78 ILE A C 1
ATOM 665 O O . ILE A 1 114 ? -1.14921 -16.70300 20.91700 1.000 13.87010 78 ILE A O 1
ATOM 674 N N . LYS A 1 115 ? -3.31345 -16.46713 21.37469 1.000 13.91477 79 LYS A N 1
ATOM 675 C CA . LYS A 1 115 ? -3.29134 -17.60574 22.28231 1.000 14.99090 79 LYS A CA 1
ATOM 676 C C . LYS A 1 115 ? -3.18293 -18.91881 21.53519 1.000 14.78760 79 LYS A C 1
ATOM 677 O O . LYS A 1 115 ? -3.93746 -19.18375 20.60156 1.000 15.85178 79 LYS A O 1
ATOM 683 N N . GLY A 1 116 ? -2.30951 -19.79743 21.99250 1.000 15.13812 80 GLY A N 1
ATOM 684 C CA . GLY A 1 116 ? -2.27581 -21.15942 21.49483 1.000 17.26269 80 GLY A CA 1
ATOM 685 C C . GLY A 1 116 ? -1.73700 -21.33324 20.08660 1.000 15.22328 80 GLY A C 1
ATOM 686 O O . GLY A 1 116 ? -1.95444 -22.36876 19.47642 1.000 17.16283 80 GLY A O 1
ATOM 687 N N . ILE A 1 117 ? -1.02047 -20.34389 19.57838 1.000 16.35175 81 ILE A N 1
ATOM 688 C CA A ILE A 1 117 ? -0.44213 -20.36011 18.23261 0.703 16.45619 81 ILE A CA 1
ATOM 689 C CA B ILE A 1 117 ? -0.45042 -20.39201 18.23542 0.297 16.46441 81 ILE A CA 1
ATOM 690 C C . ILE A 1 117 ? 1.07394 -20.37417 18.38207 1.000 14.31309 81 ILE A C 1
ATOM 691 O O . ILE A 1 117 ? 1.62484 -19.91887 19.40075 1.000 17.77838 81 ILE A O 1
ATOM 700 N N . THR A 1 118 ? 1.76062 -20.88668 17.37382 1.000 15.88920 82 THR A N 1
ATOM 701 C CA . THR A 1 118 ? 3.22371 -20.88244 17.38581 1.000 15.95817 82 THR A CA 1
ATOM 702 C C . THR A 1 118 ? 3.79323 -19.72469 16.57854 1.000 15.42891 82 THR A C 1
ATOM 703 O O . THR A 1 118 ? 3.11820 -19.11323 15.72654 1.000 15.89559 82 THR A O 1
ATOM 707 N N . LYS A 1 119 ? 5.05949 -19.39568 16.86609 1.000 15.55465 83 LYS A N 1
ATOM 708 C CA . LYS A 1 119 ? 5.71341 -18.36551 16.07377 1.000 16.09183 83 LYS A CA 1
ATOM 709 C C . LYS A 1 119 ? 5.75529 -18.71815 14.59744 1.000 17.93536 83 LYS A C 1
ATOM 710 O O . LYS A 1 119 ? 5.50362 -17.84728 13.75127 1.000 18.05767 83 LYS A O 1
ATOM 716 N N . LYS A 1 120 ? 5.98459 -19.99368 14.27510 1.000 18.89104 84 LYS A N 1
ATOM 717 C CA . LYS A 1 120 ? 6.00413 -20.37615 12.88168 1.000 20.15007 84 LYS A CA 1
ATOM 718 C C . LYS A 1 120 ? 4.66440 -20.13166 12.22740 1.000 19.63311 84 LYS A C 1
ATOM 719 O O . LYS A 1 120 ? 4.59909 -19.67042 11.08277 1.000 21.93256 84 LYS A O 1
ATOM 725 N N . GLU A 1 121 ? 3.56613 -20.44788 12.92534 1.000 18.73258 85 GLU A N 1
ATOM 726 C CA . GLU A 1 121 ? 2.23804 -20.21572 12.37008 1.000 19.63359 85 GLU A CA 1
ATOM 727 C C . GLU A 1 121 ? 1.95549 -18.72465 12.18350 1.000 18.48969 85 GLU A C 1
ATOM 728 O O . GLU A 1 121 ? 1.31891 -18.32784 11.19493 1.000 18.03198 85 GLU A O 1
ATOM 734 N N . VAL A 1 122 ? 2.38784 -17.89559 13.12411 1.000 16.14829 86 VAL A N 1
ATOM 735 C CA . VAL A 1 122 ? 2.11753 -16.47111 12.99915 1.000 16.06533 86 VAL A CA 1
ATOM 736 C C . VAL A 1 122 ? 2.90370 -15.89935 11.83650 1.000 16.50839 86 VAL A C 1
ATOM 737 O O . VAL A 1 122 ? 2.36772 -15.10386 11.05387 1.000 16.88185 86 VAL A O 1
ATOM 741 N N . ILE A 1 123 ? 4.16638 -16.30536 11.68947 1.000 17.06460 87 ILE A N 1
ATOM 742 C CA . ILE A 1 123 ? 4.96231 -15.80977 10.56044 1.000 20.52726 87 ILE A CA 1
ATOM 743 C C . ILE A 1 123 ? 4.32141 -16.20270 9.23581 1.000 19.88519 87 ILE A C 1
ATOM 744 O O . ILE A 1 123 ? 4.21864 -15.37679 8.30694 1.000 21.72192 87 ILE A O 1
ATOM 749 N N . GLU A 1 124 ? 3.84319 -17.44828 9.12594 1.000 19.26243 88 GLU A N 1
ATOM 750 C CA . GLU A 1 124 ? 3.20329 -17.86010 7.88256 1.000 22.05839 88 GLU A CA 1
ATOM 751 C C . GLU A 1 124 ? 2.03381 -16.95655 7.56856 1.000 20.10885 88 GLU A C 1
ATOM 752 O O . GLU A 1 124 ? 1.84049 -16.56144 6.41258 1.000 22.99588 88 GLU A O 1
ATOM 758 N N . LYS A 1 125 ? 1.20711 -16.64792 8.55332 1.000 20.84304 89 LYS A N 1
ATOM 759 C CA . LYS A 1 125 ? 0.03122 -15.83828 8.27695 1.000 18.62541 89 LYS A CA 1
ATOM 760 C C . LYS A 1 125 ? 0.37523 -14.38414 7.97122 1.000 18.96298 89 LYS A C 1
ATOM 761 O O . LYS A 1 125 ? -0.25723 -13.76914 7.09736 1.000 22.23332 89 LYS A O 1
ATOM 767 N N . LEU A 1 126 ? 1.32078 -13.79614 8.70008 1.000 19.22107 90 LEU A N 1
ATOM 768 C CA . LEU A 1 126 ? 1.72160 -12.42342 8.40576 1.000 18.72365 90 LEU A CA 1
ATOM 769 C C . LEU A 1 126 ? 2.32701 -12.31304 7.01211 1.000 21.49790 90 LEU A C 1
ATOM 770 O O . LEU A 1 126 ? 2.21129 -11.25906 6.37224 1.000 21.72814 90 LEU A O 1
ATOM 775 N N . GLU A 1 127 ? 2.96197 -13.37478 6.51752 1.000 20.96468 91 GLU A N 1
ATOM 776 C CA . GLU A 1 127 ? 3.58904 -13.30069 5.19582 1.000 22.93110 91 GLU A CA 1
ATOM 777 C C . GLU A 1 127 ? 2.61649 -13.48958 4.04150 1.000 22.05730 91 GLU A C 1
ATOM 778 O O . GLU A 1 127 ? 2.98605 -13.19121 2.89747 1.000 25.11352 91 GLU A O 1
ATOM 784 N N . LEU A 1 128 ? 1.39630 -13.94641 4.29415 1.000 22.32114 92 LEU A N 1
ATOM 785 C CA . LEU A 1 128 ? 0.37003 -14.08052 3.25476 1.000 29.42064 92 LEU A CA 1
ATOM 786 C C . LEU A 1 128 ? 0.11686 -12.74564 2.58339 1.000 25.97996 92 LEU A C 1
ATOM 787 O O . LEU A 1 128 ? -0.04862 -12.72018 1.35007 1.000 33.93638 92 LEU A O 1
ATOM 793 N N . LEU B 1 32 ? 16.21163 -21.93637 32.18165 1.000 58.93252 -4 LEU B N 1
ATOM 794 C CA . LEU B 1 32 ? 15.96319 -20.54687 31.79775 1.000 54.96567 -4 LEU B CA 1
ATOM 795 C C . LEU B 1 32 ? 15.84826 -20.37409 30.28866 1.000 46.12610 -4 LEU B C 1
ATOM 796 O O . LEU B 1 32 ? 16.85375 -20.24592 29.58851 1.000 49.97441 -4 LEU B O 1
ATOM 801 N N . TYR B 1 33 ? 14.62082 -20.42954 29.78442 1.000 39.03959 -3 TYR B N 1
ATOM 802 C CA . TYR B 1 33 ? 14.36057 -20.28211 28.35250 1.000 31.36801 -3 TYR B CA 1
ATOM 803 C C . TYR B 1 33 ? 14.28290 -18.79761 28.03212 1.000 22.21538 -3 TYR B C 1
ATOM 804 O O . TYR B 1 33 ? 13.22716 -18.18770 28.19671 1.000 29.23582 -3 TYR B O 1
ATOM 813 N N . PHE B 1 34 ? 15.37986 -18.20419 27.53917 1.000 20.27651 -2 PHE B N 1
ATOM 814 C CA . PHE B 1 34 ? 15.42378 -16.77935 27.20858 1.000 19.16359 -2 PHE B CA 1
ATOM 815 C C . PH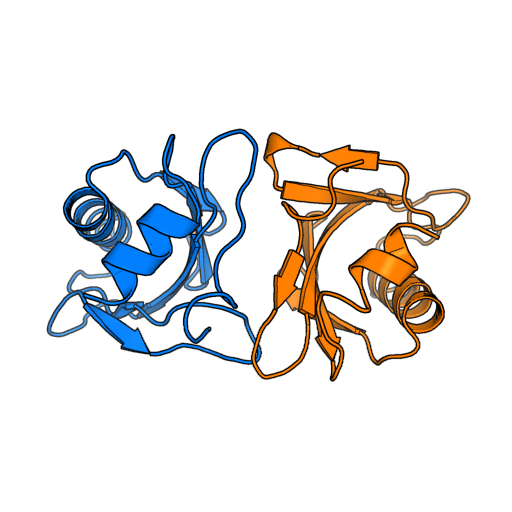E B 1 34 ? 14.72911 -16.42339 25.89937 1.000 17.79636 -2 PHE B C 1
ATOM 816 O O . PHE B 1 34 ? 14.43796 -15.24206 25.66726 1.000 17.53119 -2 PHE B O 1
ATOM 824 N N . GLN B 1 35 ? 14.40824 -17.41132 25.07235 1.000 18.43754 -1 GLN B N 1
ATOM 825 C CA . GLN B 1 35 ? 13.91474 -17.13058 23.72854 1.000 20.22505 -1 GLN B CA 1
ATOM 826 C C . GLN B 1 35 ? 12.58225 -16.41491 23.75457 1.000 17.22041 -1 GLN B C 1
ATOM 827 O O . GLN B 1 35 ? 12.27192 -15.67256 22.81522 1.000 17.50700 -1 GLN B O 1
ATOM 833 N N . GLY B 1 36 ? 11.78799 -16.62452 24.80625 1.000 17.67529 0 GLY B N 1
ATOM 834 C CA . GLY B 1 36 ? 10.49368 -15.98530 24.94635 1.000 16.50806 0 GLY B CA 1
ATOM 835 C C . GLY B 1 36 ? 10.57776 -14.52495 25.29744 1.000 15.50106 0 GLY B C 1
ATOM 836 O O . GLY B 1 36 ? 9.53606 -13.86566 25.37921 1.000 15.56101 0 GLY B O 1
ATOM 837 N N . SER B 1 37 ? 11.78957 -14.01419 25.55886 1.000 14.98754 1 SER B N 1
ATOM 838 C CA . SER B 1 37 ? 12.01007 -12.65473 26.02179 1.000 15.12778 1 SER B CA 1
ATOM 839 C C . SER B 1 37 ? 12.79347 -11.84053 25.02033 1.000 13.61375 1 SER B C 1
ATOM 840 O O . SER B 1 37 ? 13.21303 -10.71606 25.36315 1.000 15.05479 1 SER B O 1
ATOM 843 N N . LEU B 1 38 ? 13.00450 -12.34253 23.83048 1.000 14.13732 2 LEU B N 1
ATOM 844 C CA . LEU B 1 38 ? 13.94015 -11.76771 22.87811 1.000 15.81102 2 LEU B CA 1
ATOM 845 C C . LEU B 1 38 ? 13.32071 -11.74630 21.50134 1.000 14.44039 2 LEU B C 1
ATOM 846 O O . LEU B 1 38 ? 12.67252 -12.72292 21.09971 1.000 16.12532 2 LEU B O 1
ATOM 851 N N . ARG B 1 39 ? 13.65957 -10.71757 20.71460 1.000 14.50927 3 ARG B N 1
ATOM 852 C CA . ARG B 1 39 ? 13.31934 -10.72963 19.28974 1.000 13.65491 3 ARG B CA 1
ATOM 853 C C . ARG B 1 39 ? 14.38045 -9.94162 18.54666 1.000 15.62793 3 ARG B C 1
ATOM 854 O O . ARG B 1 39 ? 14.81319 -8.89040 19.02369 1.000 14.96946 3 ARG B O 1
ATOM 862 N N . GLU B 1 40 ? 14.73510 -10.38684 17.34926 1.000 16.33725 4 GLU B N 1
ATOM 863 C CA . GLU B 1 40 ? 15.78769 -9.75318 16.57380 1.000 17.03826 4 GLU B CA 1
ATOM 864 C C . GLU B 1 40 ? 15.17554 -8.86786 15.50443 1.000 18.01768 4 GLU B C 1
ATOM 865 O O . GLU B 1 40 ? 14.37245 -9.33375 14.69407 1.000 18.08238 4 GLU B O 1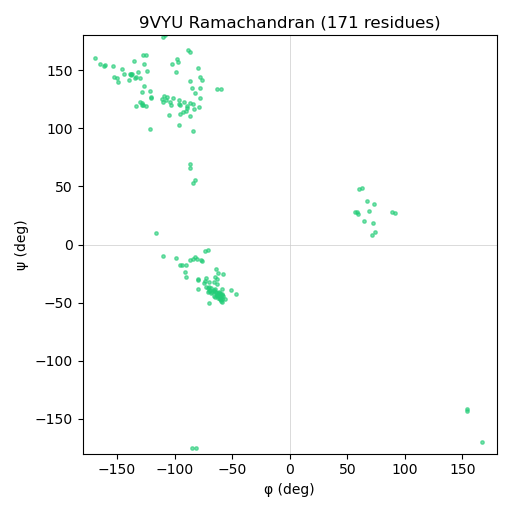
ATOM 871 N N . THR B 1 41 ? 15.58983 -7.60205 15.47756 1.000 18.74647 5 THR B N 1
ATOM 872 C CA . THR B 1 41 ? 15.16614 -6.64207 14.45918 1.000 18.41999 5 THR B CA 1
ATOM 873 C C . THR B 1 41 ? 16.34017 -6.32896 13.55181 1.000 20.14352 5 THR B C 1
ATOM 874 O O . THR B 1 41 ? 17.44790 -6.83283 13.73134 1.000 21.06097 5 THR B O 1
ATOM 878 N N . SER B 1 42 ? 16.07607 -5.48253 12.55114 1.000 21.17402 6 SER B N 1
ATOM 879 C CA . SER B 1 42 ? 17.13024 -4.99167 11.67846 1.000 22.67036 6 SER B CA 1
ATOM 880 C C . SER B 1 42 ? 18.16908 -4.14011 12.39806 1.000 21.65200 6 SER B C 1
ATOM 881 O O . SER B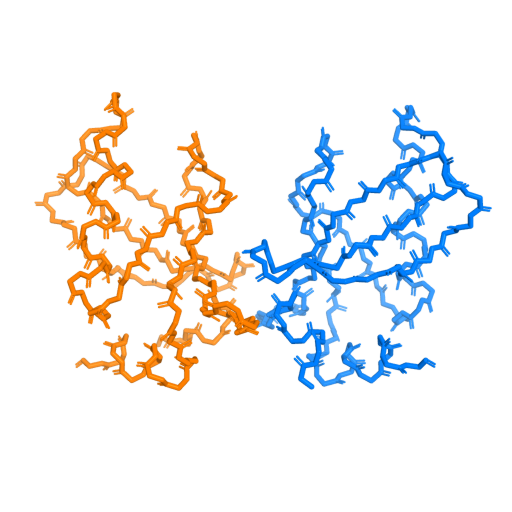 1 42 ? 19.24756 -3.90947 11.83929 1.000 24.30020 6 SER B O 1
ATOM 884 N N . GLU B 1 43 ? 17.83126 -3.57808 13.55650 1.000 20.85168 7 GLU B N 1
ATOM 885 C CA . GLU B 1 43 ? 18.67936 -2.67202 14.32600 1.000 21.22692 7 GLU B CA 1
ATOM 886 C C . GLU B 1 43 ? 19.42415 -3.36195 15.47343 1.000 19.99436 7 GLU B C 1
ATOM 887 O O . GLU B 1 43 ? 20.32344 -2.74187 16.05038 1.000 21.85383 7 GLU B O 1
ATOM 893 N N . GLY B 1 44 ? 19.08877 -4.59211 15.82261 1.000 20.59638 8 GLY B N 1
ATOM 894 C CA . GLY B 1 44 ? 19.68008 -5.22952 17.00799 1.000 19.02821 8 GLY B CA 1
ATOM 895 C C . GLY B 1 44 ? 18.74030 -6.29194 17.55681 1.000 18.40768 8 GLY B C 1
ATOM 896 O O . GLY B 1 44 ? 18.02401 -6.96485 16.80579 1.000 19.34394 8 GLY B O 1
ATOM 897 N N . VAL B 1 45 ? 18.70392 -6.41114 18.88740 1.000 16.88504 9 VAL B N 1
ATOM 898 C CA . VAL B 1 45 ? 17.85112 -7.37664 19.58007 1.000 16.94620 9 VAL B CA 1
ATOM 899 C C . VAL B 1 45 ? 17.06714 -6.62182 20.64328 1.000 16.56767 9 VAL B C 1
ATOM 900 O O . VAL B 1 45 ? 17.68313 -5.87577 21.41992 1.000 15.98364 9 VAL B O 1
ATOM 904 N N . ILE B 1 46 ? 15.75980 -6.81738 20.70239 1.000 14.36253 10 ILE B N 1
ATOM 905 C CA . ILE B 1 46 ? 14.98199 -6.27663 21.80223 1.000 14.21812 10 ILE B CA 1
ATOM 906 C C . ILE B 1 46 ? 14.80509 -7.34625 22.86260 1.000 13.34248 10 ILE B C 1
ATOM 907 O O . ILE B 1 46 ? 14.21700 -8.42386 22.61458 1.000 13.92691 10 ILE B O 1
ATOM 912 N N . LEU B 1 47 ? 15.29053 -7.01952 24.05732 1.000 12.76381 11 LEU B N 1
ATOM 913 C CA . LEU B 1 47 ? 15.22190 -7.84986 25.24825 1.000 12.68702 11 LEU B CA 1
ATOM 914 C C . LEU B 1 47 ? 14.14983 -7.28857 26.16845 1.000 12.36092 11 LEU B C 1
ATOM 915 O O . LEU B 1 47 ? 14.21335 -6.13006 26.56990 1.000 12.41140 11 LEU B O 1
ATOM 920 N N . SER B 1 48 ? 13.18366 -8.11150 26.49899 1.000 11.91840 12 SER B N 1
ATOM 921 C CA . SER B 1 48 ? 12.07076 -7.71964 27.35069 1.000 11.51108 12 SER B CA 1
ATOM 922 C C . SER B 1 48 ? 12.36911 -8.13911 28.78452 1.000 11.50546 12 SER B C 1
ATOM 923 O O . SER B 1 48 ? 12.65857 -9.31473 29.03377 1.000 12.20917 12 SER B O 1
ATOM 926 N N . VAL B 1 49 ? 12.32480 -7.17905 29.70472 1.000 11.50665 13 VAL B N 1
ATOM 927 C CA . VAL B 1 49 ? 12.66781 -7.40240 31.10510 1.000 11.01309 13 VAL B CA 1
ATOM 928 C C . VAL B 1 49 ? 11.55724 -6.91962 32.00666 1.000 11.12978 13 VAL B C 1
ATOM 929 O O . VAL B 1 49 ? 10.68771 -6.13741 31.61027 1.000 12.39920 13 VAL B O 1
ATOM 933 N N . ILE B 1 50 ? 11.61461 -7.38351 33.24734 1.000 11.97328 14 ILE B N 1
ATOM 934 C CA . ILE B 1 50 ? 10.81936 -6.81312 34.31631 1.000 12.54341 14 ILE B CA 1
ATOM 935 C C . ILE B 1 50 ? 11.77883 -6.54959 35.46139 1.000 12.27568 14 ILE B C 1
ATOM 936 O O . ILE B 1 50 ? 12.49458 -7.45353 35.90208 1.000 13.25268 14 ILE B O 1
ATOM 941 N N . VAL B 1 51 ? 11.84673 -5.31004 35.89880 1.000 13.41285 15 VAL B N 1
ATOM 942 C CA . VAL B 1 51 ? 12.86614 -4.92160 36.87063 1.000 13.43704 15 VAL B CA 1
ATOM 943 C C . VAL B 1 51 ? 12.30727 -4.89781 38.27764 1.000 14.00506 15 VAL B C 1
ATOM 944 O O . VAL B 1 51 ? 11.13978 -4.54071 38.52621 1.000 15.67058 15 VAL B O 1
ATOM 948 N N . ALA B 1 52 ? 13.18468 -5.21241 39.22539 1.000 13.59786 16 ALA B N 1
ATOM 949 C CA . ALA B 1 52 ? 12.93806 -5.02700 40.65568 1.000 13.99564 16 ALA B CA 1
ATOM 950 C C . ALA B 1 52 ? 14.04191 -4.10703 41.14555 1.000 14.83958 16 ALA B C 1
ATOM 951 O O . ALA B 1 52 ? 15.16935 -4.56822 41.41096 1.000 14.99473 16 ALA B O 1
ATOM 953 N N . PRO B 1 53 ? 13.76476 -2.81943 41.29719 1.000 14.56949 17 PRO B N 1
ATOM 954 C CA . PRO B 1 53 ? 14.80097 -1.87727 41.72675 1.000 14.90931 17 PRO B CA 1
ATOM 955 C C . PRO B 1 53 ? 14.95012 -1.93648 43.24093 1.000 13.79068 17 PRO B C 1
ATOM 956 O O . PRO B 1 53 ? 14.35004 -2.77649 43.92408 1.000 15.54013 17 PRO B O 1
ATOM 960 N N . ASN B 1 54 ? 15.80064 -1.04726 43.76650 1.000 14.61016 18 ASN B N 1
ATOM 961 C CA . ASN B 1 54 ? 16.13481 -1.05434 45.20021 1.000 15.64863 18 ASN B CA 1
ATOM 962 C C . ASN B 1 54 ? 16.86420 -2.31653 45.63958 1.000 15.22537 18 ASN B C 1
ATOM 963 O O . ASN B 1 54 ? 16.92729 -2.62075 46.84441 1.000 17.45862 18 ASN B O 1
ATOM 968 N N . ALA B 1 55 ? 17.47361 -3.04090 44.70615 1.000 14.80404 19 ALA B N 1
ATOM 969 C CA . ALA B 1 55 ? 18.09259 -4.30957 45.05565 1.000 14.31281 19 ALA B CA 1
ATOM 970 C C . ALA B 1 55 ? 19.53769 -4.13191 45.51254 1.000 14.82334 19 ALA B C 1
ATOM 971 O O . ALA B 1 55 ? 20.14373 -3.08091 45.29645 1.000 15.80616 19 ALA B O 1
ATOM 973 N N . ARG B 1 56 ? 20.11418 -5.18645 46.09908 1.000 15.19612 20 ARG B N 1
ATOM 974 C CA . ARG B 1 56 ? 21.51171 -5.13639 46.54073 1.000 15.77076 20 ARG B CA 1
ATOM 975 C C . ARG B 1 56 ? 22.49298 -5.33605 45.38896 1.000 15.43878 20 ARG B C 1
ATOM 976 O O . ARG B 1 56 ? 23.63439 -4.88059 45.48060 1.000 16.06444 20 ARG B O 1
ATOM 984 N N . GLU B 1 57 ? 22.10037 -6.08416 44.35620 1.000 14.81361 21 GLU B N 1
ATOM 985 C CA . GLU B 1 57 ? 22.96593 -6.36399 43.19880 1.000 15.31542 21 GLU B CA 1
ATOM 986 C C . GLU B 1 57 ? 22.13176 -6.29504 41.94030 1.000 14.65223 21 GLU B C 1
ATOM 987 O O . GLU B 1 57 ? 20.95800 -6.66023 41.96787 1.000 17.43497 21 GLU B O 1
ATOM 993 N N . THR B 1 58 ? 22.70973 -5.74416 40.88202 1.000 14.43680 22 THR B N 1
ATOM 994 C CA . THR B 1 58 ? 22.08451 -5.80384 39.56708 1.000 15.00340 22 THR B CA 1
ATOM 995 C C . THR B 1 58 ? 22.42422 -7.14414 38.93186 1.000 14.76657 22 THR B C 1
ATOM 996 O O . THR B 1 58 ? 23.60720 -7.46940 38.73935 1.000 16.40967 22 THR B O 1
ATOM 1000 N N . LYS B 1 59 ? 21.39866 -7.94979 38.68219 1.000 14.00271 23 LYS B N 1
ATOM 1001 C CA . LYS B 1 59 ? 21.63840 -9.31252 38.20708 1.000 15.05412 23 LYS B CA 1
ATOM 1002 C C . LYS B 1 59 ? 20.33965 -9.87988 37.64805 1.000 14.48972 23 LYS B C 1
ATOM 1003 O O . LYS B 1 59 ? 19.22393 -9.49820 38.03744 1.000 14.39936 23 LYS B O 1
ATOM 1009 N N . ILE B 1 60 ? 20.50281 -10.84604 36.75094 1.000 14.32937 24 ILE B N 1
ATOM 1010 C CA . ILE B 1 60 ? 19.36523 -11.62902 36.27428 1.000 15.42288 24 ILE B CA 1
ATOM 1011 C C . ILE B 1 60 ? 18.99726 -12.64592 37.34029 1.000 15.06966 24 ILE B C 1
ATOM 1012 O O . ILE B 1 60 ? 19.85787 -13.38241 37.83410 1.000 17.93683 24 ILE B O 1
ATOM 1017 N N A VAL B 1 61 ? 17.72897 -12.70152 37.72665 0.462 15.79567 25 VAL B N 1
ATOM 1018 N N B VAL B 1 61 ? 17.72728 -12.64759 37.71901 0.538 15.93231 25 VAL B N 1
ATOM 1019 C CA A VAL B 1 61 ? 17.30348 -13.63176 38.76718 0.462 17.18534 25 VAL B CA 1
ATOM 1020 C CA B VAL B 1 61 ? 17.19438 -13.51296 38.75738 0.538 17.13234 25 VAL B CA 1
ATOM 1021 C C A VAL B 1 61 ? 16.28238 -14.65373 38.28965 0.462 17.30966 25 VAL B C 1
ATOM 1022 C C B VAL B 1 61 ? 16.52364 -14.74892 38.16820 0.538 15.94247 25 VAL B C 1
ATOM 1023 O O A VAL B 1 61 ? 15.89066 -15.53147 39.07074 0.462 19.61230 25 VAL B O 1
ATOM 1024 O O B VAL B 1 61 ? 16.62902 -15.84516 38.71699 0.538 17.47489 25 VAL B O 1
ATOM 1031 N N . GLY B 1 62 ? 15.85025 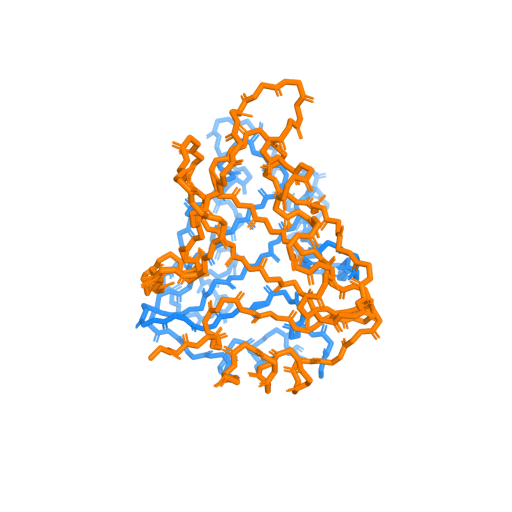-14.58492 37.03681 1.000 16.44584 26 GLY B N 1
ATOM 1032 C CA . GLY B 1 62 ? 15.03020 -15.65716 36.49894 1.000 18.89535 26 GLY B CA 1
ATOM 1033 C C . GLY B 1 62 ? 14.28665 -15.17410 35.27099 1.000 16.73108 26 GLY B C 1
ATOM 1034 O O . GLY B 1 62 ? 14.60799 -14.12282 34.69914 1.000 15.94350 26 GLY B O 1
ATOM 1035 N N . ILE B 1 63 ? 13.28783 -15.96835 34.87441 1.000 17.52238 27 ILE B N 1
ATOM 1036 C CA . ILE B 1 63 ? 12.44262 -15.65872 33.73220 1.000 19.66096 27 ILE B CA 1
ATOM 1037 C C . ILE B 1 63 ? 10.99277 -15.70371 34.18288 1.000 18.34476 27 ILE B C 1
ATOM 1038 O O . ILE B 1 63 ? 10.56122 -16.65140 34.85503 1.000 23.15316 27 ILE B O 1
ATOM 1043 N N . ASP B 1 64 ? 10.22296 -14.71890 33.73911 1.000 19.61485 28 ASP B N 1
ATOM 1044 C CA . ASP B 1 64 ? 8.77865 -14.67630 33.94505 1.000 23.88025 28 ASP B CA 1
ATOM 1045 C C . ASP B 1 64 ? 8.23800 -15.26022 32.65339 1.000 19.96841 28 ASP B C 1
ATOM 1046 O O . ASP B 1 64 ? 8.13882 -14.56170 31.63157 1.000 22.40832 28 ASP B O 1
ATOM 1051 N N . GLY B 1 65 ? 7.82503 -16.52612 32.72946 1.000 22.07499 29 GLY B N 1
ATOM 1052 C CA . GLY B 1 65 ? 7.51575 -17.26009 31.52005 1.000 23.71496 29 GLY B CA 1
ATOM 1053 C C . GLY B 1 65 ? 6.26707 -16.76238 30.82148 1.000 22.58837 29 GLY B C 1
ATOM 1054 O O . GLY B 1 65 ? 6.26483 -16.57008 29.60183 1.000 25.64072 29 GLY B O 1
ATOM 1055 N N . THR B 1 66 ? 5.24305 -16.40058 31.58035 1.000 23.23321 30 THR B N 1
ATOM 1056 C CA . THR B 1 66 ? 4.03688 -15.93133 30.90161 1.000 23.57775 30 THR B CA 1
ATOM 1057 C C . THR B 1 66 ? 4.16374 -14.48122 30.44609 1.000 22.11229 30 THR B C 1
ATOM 1058 O O . THR B 1 66 ? 3.52792 -14.08207 29.45480 1.000 21.48282 30 THR B O 1
ATOM 1062 N N . ARG B 1 67 ? 4.92627 -13.65150 31.14788 1.000 21.22145 31 ARG B N 1
ATOM 1063 C CA . ARG B 1 67 ? 5.11562 -12.32115 30.60472 1.000 20.65554 31 ARG B CA 1
ATOM 1064 C C . ARG B 1 67 ? 6.11459 -12.31573 29.44249 1.000 16.58314 31 ARG B C 1
ATOM 1065 O O . ARG B 1 67 ? 6.17819 -11.31559 28.72345 1.000 17.47216 31 ARG B O 1
ATOM 1073 N N . GLY B 1 68 ? 6.88107 -13.38740 29.24417 1.000 16.65185 32 GLY B N 1
ATOM 1074 C CA . GLY B 1 68 ? 7.95895 -13.37700 28.25008 1.000 15.88013 32 GLY B CA 1
ATOM 1075 C C . GLY B 1 68 ? 8.97609 -12.30540 28.56993 1.000 13.16022 32 GLY B C 1
ATOM 1076 O O . GLY B 1 68 ? 9.29885 -11.47651 27.71914 1.000 12.78337 32 GLY B O 1
ATOM 1077 N N . ARG B 1 69 ? 9.41052 -12.24412 29.84167 1.000 14.36431 33 ARG B N 1
ATOM 1078 C CA . ARG B 1 69 ? 10.35032 -11.22496 30.29404 1.000 13.61020 33 ARG B CA 1
ATOM 1079 C C . ARG B 1 69 ? 11.41126 -11.83536 31.21040 1.000 12.98434 33 ARG B C 1
ATOM 1080 O O . ARG B 1 69 ? 11.13977 -12.75221 31.98930 1.000 15.81923 33 ARG B O 1
ATOM 1088 N N . VAL B 1 70 ? 12.61299 -11.30459 31.12252 1.000 12.45279 34 VAL B N 1
ATOM 1089 C CA . VAL B 1 70 ? 13.69036 -11.65227 32.05476 1.000 12.73726 34 VAL B CA 1
ATOM 1090 C C . VAL B 1 70 ? 13.54533 -10.82475 33.32971 1.000 12.82637 34 VAL B C 1
ATOM 1091 O O . VAL B 1 70 ? 13.34912 -9.61017 33.26446 1.000 13.34241 34 VAL B O 1
ATOM 1095 N N . LYS B 1 71 ? 13.59873 -11.48985 34.49033 1.000 13.12848 35 LYS B N 1
ATOM 1096 C CA . LYS B 1 71 ? 13.52401 -10.80218 35.78288 1.000 13.48361 35 LYS B CA 1
ATOM 1097 C C . LYS B 1 71 ? 14.90442 -10.30338 36.15189 1.000 13.47880 35 LYS B C 1
ATOM 1098 O O . LYS B 1 71 ? 15.84449 -11.09153 36.24057 1.000 14.05307 35 LYS B O 1
ATOM 1104 N N . VAL B 1 72 ? 15.03269 -8.99663 36.33563 1.000 12.12314 36 VAL B N 1
ATOM 1105 C CA . VAL B 1 72 ? 16.30895 -8.36042 36.61620 1.000 12.59258 36 VAL B CA 1
ATOM 1106 C C . VAL B 1 72 ? 16.19218 -7.54814 37.90571 1.000 12.33020 36 VAL B C 1
ATOM 1107 O O . VAL B 1 72 ? 15.42097 -6.58676 37.96900 1.000 13.25976 36 VAL B O 1
ATOM 1111 N N . ASN B 1 73 ? 17.00135 -7.89947 38.90193 1.000 12.61755 37 ASN B N 1
ATOM 1112 C CA . ASN B 1 73 ? 17.16135 -7.01784 40.05738 1.000 12.29005 37 ASN B CA 1
ATOM 1113 C C . ASN B 1 73 ? 18.07018 -5.87015 39.64998 1.000 12.71666 37 ASN B C 1
ATOM 1114 O O . ASN B 1 73 ? 19.06341 -6.08071 38.93261 1.000 13.24985 37 ASN B O 1
ATOM 1119 N N . VAL B 1 74 ? 17.76100 -4.66020 40.13088 1.000 12.46909 38 VAL B N 1
ATOM 1120 C CA . VAL B 1 74 ? 18.54007 -3.47892 39.78198 1.000 12.77857 38 VAL B CA 1
ATOM 1121 C C . VAL B 1 74 ? 18.93341 -2.76395 41.06515 1.000 12.74656 38 VAL B C 1
ATOM 1122 O O . VAL B 1 74 ? 18.05313 -2.34635 41.85085 1.000 13.47421 38 VAL B O 1
ATOM 1126 N N . ALA B 1 75 ? 20.24224 -2.63017 41.28223 1.000 14.04490 39 ALA B N 1
ATOM 1127 C CA . ALA B 1 75 ? 20.77408 -2.03301 42.50577 1.000 13.99886 39 ALA B CA 1
ATOM 1128 C C . ALA B 1 75 ? 20.85807 -0.51496 42.36768 1.000 14.37513 39 ALA B C 1
ATOM 1129 O O . ALA B 1 75 ? 21.92871 0.08661 42.40622 1.000 15.59880 39 ALA B O 1
ATOM 1131 N N . ALA B 1 76 ? 19.68548 0.10431 42.25630 1.000 14.69334 40 ALA B N 1
ATOM 1132 C CA . ALA B 1 76 ? 19.58527 1.55066 42.19639 1.000 16.02686 40 ALA B CA 1
ATOM 1133 C C . ALA B 1 76 ? 18.16414 1.92978 42.54873 1.000 15.98242 40 ALA B C 1
ATOM 1134 O O . ALA B 1 76 ? 17.22581 1.14223 42.34367 1.000 16.62333 40 ALA B O 1
ATOM 1136 N N . PRO B 1 77 ? 17.98127 3.13892 43.05548 1.000 20.15455 41 PRO B N 1
ATOM 1137 C CA . PRO B 1 77 ? 16.64615 3.63690 43.35453 1.000 21.09520 41 PRO B CA 1
ATOM 1138 C C . PRO B 1 77 ? 15.95420 4.08195 42.08001 1.000 20.26971 41 PRO B C 1
ATOM 1139 O O . PRO B 1 77 ? 16.58688 4.61448 41.15212 1.000 24.91822 41 PRO B O 1
ATOM 1143 N N . PRO B 1 78 ? 14.63240 3.86357 41.98467 1.000 20.86528 42 PRO B N 1
ATOM 1144 C CA . PRO B 1 78 ? 13.83964 4.20992 40.78796 1.000 23.84674 42 PRO B CA 1
ATOM 1145 C C . PRO B 1 78 ? 13.44241 5.68173 40.76355 1.000 27.27710 42 PRO B C 1
ATOM 1146 O O . PRO B 1 78 ? 12.26294 6.04597 40.68776 1.000 34.39964 42 PRO B O 1
ATOM 1150 N N . VAL B 1 79 ? 14.44274 6.53722 40.85112 1.000 24.01586 43 VAL B N 1
ATOM 1151 C CA . VAL B 1 79 ? 14.24776 7.98351 40.84768 1.000 32.33695 43 VAL B CA 1
ATOM 1152 C C . VAL B 1 79 ? 15.31168 8.63693 39.97879 1.000 37.87223 43 VAL B C 1
ATOM 1153 O O . VAL B 1 79 ? 16.44040 8.14767 39.87360 1.000 29.40373 43 VAL B O 1
ATOM 1157 N N . LYS B 1 80 ? 14.93861 9.73453 39.31953 1.000 34.77017 44 LYS B N 1
ATOM 1158 C CA . LYS B 1 80 ? 15.89784 10.50213 38.53718 1.000 29.42588 44 LYS B CA 1
ATOM 1159 C C . LYS B 1 80 ? 16.55743 9.64177 37.45234 1.000 28.27428 44 LYS B C 1
ATOM 1160 O O . LYS B 1 80 ? 17.70478 9.89061 37.08459 1.000 31.10550 44 LYS B O 1
ATOM 1166 N N . GLY B 1 81 ? 15.86349 8.61034 36.95958 1.000 26.71198 45 GLY B N 1
ATOM 1167 C CA . GLY B 1 81 ? 16.40757 7.72364 35.94575 1.000 24.57654 45 GLY B CA 1
ATOM 1168 C C . GLY B 1 81 ? 17.50356 6.78851 36.42728 1.000 20.14878 45 GLY B C 1
ATOM 1169 O O . GLY B 1 81 ? 18.10472 6.10382 35.59366 1.000 21.13166 45 GLY B O 1
ATOM 1170 N N . LYS B 1 82 ? 17.75559 6.74129 37.73742 1.000 21.79708 46 LYS B N 1
ATOM 1171 C CA . LYS B 1 82 ? 18.93179 6.02251 38.23505 1.000 20.49001 46 LYS B CA 1
ATOM 1172 C C . LYS B 1 82 ? 18.81270 4.51473 38.03303 1.000 19.47314 46 LYS B C 1
ATOM 1173 O O . LYS B 1 82 ? 19.80474 3.85906 37.68358 1.000 18.65860 46 LYS B O 1
ATOM 1179 N N . ALA B 1 83 ? 17.61523 3.94545 38.20124 1.000 18.34401 47 ALA B N 1
ATOM 1180 C CA . ALA B 1 83 ? 17.48299 2.51262 37.95304 1.000 17.05168 47 ALA B CA 1
ATOM 1181 C C . ALA B 1 83 ? 17.54981 2.21728 36.45565 1.000 16.32414 47 ALA B C 1
ATOM 1182 O O . ALA B 1 83 ? 18.11937 1.20683 36.02388 1.000 15.40377 47 ALA B O 1
ATOM 1184 N N . ASN B 1 84 ? 16.98206 3.09650 35.62043 1.000 16.68462 48 ASN B N 1
ATOM 1185 C CA . ASN B 1 84 ? 17.13673 2.94094 34.17603 1.000 16.16039 48 ASN B CA 1
ATOM 1186 C C . ASN B 1 84 ? 18.59066 2.96432 33.75254 1.000 15.26284 48 ASN B C 1
ATOM 1187 O O . ASN B 1 84 ? 19.00632 2.13792 32.92939 1.000 16.24071 48 ASN B O 1
ATOM 1192 N N . LYS B 1 85 ? 19.35849 3.88825 34.31105 1.000 17.55575 49 LYS B N 1
ATOM 1193 C CA . LYS B 1 85 ? 20.74951 4.02049 33.94036 1.000 18.28928 49 LYS B CA 1
ATOM 1194 C C . LYS B 1 85 ? 21.54562 2.80890 34.39031 1.000 16.48773 49 LYS B C 1
ATOM 1195 O O . LYS B 1 85 ? 22.39333 2.29326 33.64139 1.000 17.47584 49 LYS B O 1
ATOM 1201 N N . GLU B 1 86 ? 21.26327 2.32023 35.60580 1.000 17.02085 50 GLU B N 1
ATOM 1202 C CA . GLU B 1 86 ? 21.94930 1.13806 36.10693 1.000 15.71460 50 GLU B CA 1
ATOM 1203 C C . GLU B 1 86 ? 21.63023 -0.08245 35.25225 1.000 15.16727 50 GLU B C 1
ATOM 1204 O O . GLU B 1 86 ? 22.52431 -0.89576 34.95735 1.000 15.74203 50 GLU B O 1
ATOM 1210 N N . LEU B 1 87 ? 20.35583 -0.23605 34.86001 1.000 14.49260 51 LEU B N 1
ATOM 1211 C CA . LEU B 1 87 ? 19.94944 -1.35219 34.01672 1.000 14.53182 51 LEU B CA 1
ATOM 1212 C C . LEU B 1 87 ? 20.67791 -1.33646 32.67471 1.000 14.61692 51 LEU B C 1
ATOM 1213 O O . LEU B 1 87 ? 21.19384 -2.35892 32.20613 1.000 14.85213 51 LEU B O 1
ATOM 1218 N N . MET B 1 88 ? 20.71879 -0.16712 32.04359 1.000 15.33706 52 MET B N 1
ATOM 1219 C CA . MET B 1 88 ? 21.39598 -0.04896 30.75188 1.000 16.86235 52 MET B CA 1
ATOM 1220 C C . MET B 1 88 ? 22.88906 -0.30141 30.89149 1.000 17.78411 52 MET B C 1
ATOM 1221 O O . MET B 1 88 ? 23.48094 -0.97691 30.04356 1.000 18.15636 52 MET B O 1
ATOM 1226 N N . LYS B 1 89 ? 23.49067 0.17843 31.98365 1.000 17.50280 53 LYS B N 1
ATOM 1227 C CA . LYS B 1 89 ? 24.91237 -0.01298 32.20654 1.000 18.79593 53 LYS B CA 1
ATOM 1228 C C . LYS B 1 89 ? 25.23841 -1.48943 32.32075 1.000 18.42012 53 LYS B C 1
ATOM 1229 O O . LYS B 1 89 ? 26.21375 -1.98317 31.72640 1.000 19.18723 53 LYS B O 1
ATOM 1235 N N . PHE B 1 90 ? 24.43597 -2.21162 33.10325 1.000 16.91616 54 PHE B N 1
ATOM 1236 C CA . PHE B 1 90 ? 24.64838 -3.63746 33.29399 1.000 16.07218 54 PHE B CA 1
ATOM 1237 C C . PHE B 1 90 ? 24.59502 -4.38572 31.96348 1.000 15.95028 54 PHE B C 1
ATOM 1238 O O . PHE B 1 90 ? 25.45857 -5.23110 31.67702 1.000 16.92566 54 PHE B O 1
ATOM 1246 N N . PHE B 1 91 ? 23.54602 -4.14215 31.16091 1.000 15.57966 55 PHE B N 1
ATOM 1247 C CA . PHE B 1 91 ? 23.42422 -4.89533 29.92229 1.000 15.63548 55 PHE B CA 1
ATOM 1248 C C . PHE B 1 91 ? 24.41103 -4.45142 28.86308 1.000 16.91679 55 PHE B C 1
ATOM 1249 O O . PHE B 1 91 ? 24.85648 -5.27244 28.05325 1.000 17.78981 55 PHE B O 1
ATOM 1257 N N . LYS B 1 92 ? 24.77805 -3.18705 28.84820 1.000 16.91281 56 LYS B N 1
ATOM 1258 C CA . LYS B 1 92 ? 25.83563 -2.78975 27.91263 1.000 18.08493 56 LYS B CA 1
ATOM 1259 C C . LYS B 1 92 ? 27.13016 -3.53211 28.21772 1.000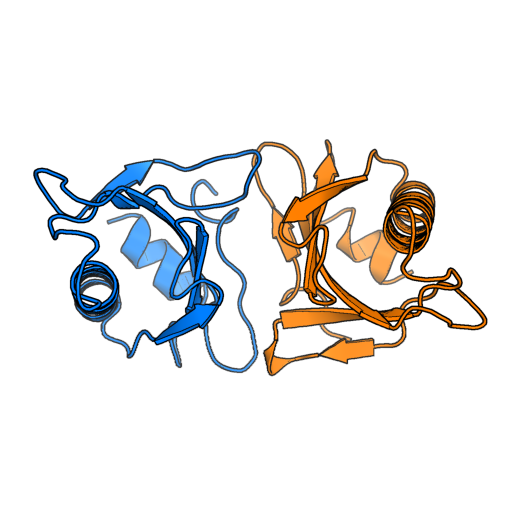 21.14465 56 LYS B C 1
ATOM 1260 O O . LYS B 1 92 ? 27.85667 -3.95466 27.30346 1.000 22.28228 56 LYS B O 1
ATOM 1266 N N . LYS B 1 93 ? 27.45321 -3.68837 29.49974 1.000 19.74810 57 LYS B N 1
ATOM 1267 C CA . LYS B 1 93 ? 28.66178 -4.41898 29.84525 1.000 20.24341 57 LYS B CA 1
ATOM 1268 C C . LYS B 1 93 ? 28.54175 -5.88430 29.44323 1.000 22.91805 57 LYS B C 1
ATOM 1269 O O . LYS B 1 93 ? 29.48314 -6.46273 28.89174 1.000 23.77426 57 LYS B O 1
ATOM 1275 N N . LEU B 1 94 ? 27.40180 -6.50137 29.71164 1.000 19.10832 58 LEU B N 1
ATOM 1276 C CA . LEU B 1 94 ? 27.21104 -7.91278 29.39610 1.000 20.21792 58 LEU B CA 1
ATOM 1277 C C . LEU B 1 94 ? 27.32708 -8.18083 27.90194 1.000 20.58045 58 LEU B C 1
ATOM 1278 O O . LEU B 1 94 ? 27.96677 -9.15880 27.49507 1.000 24.96821 58 LEU B O 1
ATOM 1283 N N . PHE B 1 95 ? 26.71849 -7.34421 27.07980 1.000 19.10544 59 PHE B N 1
ATOM 1284 C CA . PHE B 1 95 ? 26.64437 -7.62382 25.65017 1.000 20.43491 59 PHE B CA 1
ATOM 1285 C C . PHE B 1 95 ? 27.74091 -6.95572 24.84638 1.000 23.20143 59 PHE B C 1
ATOM 1286 O O . PHE B 1 95 ? 27.95597 -7.33585 23.68893 1.000 25.86742 59 PHE B O 1
ATOM 1294 N N . GLY B 1 96 ? 28.40869 -5.95485 25.39881 1.000 22.44073 60 GLY B N 1
ATOM 1295 C CA . GLY B 1 96 ? 29.40047 -5.18812 24.65580 1.000 23.67334 60 GLY B CA 1
ATOM 1296 C C . GLY B 1 96 ? 28.78580 -4.33621 23.56707 1.000 23.57691 60 GLY B C 1
ATOM 1297 O O . GLY B 1 96 ? 29.46691 -3.98322 22.60446 1.000 26.31184 60 GLY B O 1
ATOM 1298 N N . ALA B 1 97 ? 27.55164 -3.90079 23.74820 1.000 22.27012 61 ALA B N 1
ATOM 1299 C CA . ALA B 1 97 ? 26.82828 -3.15523 22.73388 1.000 23.65818 61 ALA B CA 1
ATOM 1300 C C . ALA B 1 97 ? 25.94785 -2.15644 23.46467 1.000 21.56905 61 ALA B C 1
ATOM 1301 O O . ALA B 1 97 ? 25.49675 -2.40880 24.59287 1.000 21.90289 61 ALA B O 1
ATOM 1303 N N . GLU B 1 98 ? 25.68003 -1.03710 22.79562 1.000 22.55893 62 GLU B N 1
ATOM 1304 C CA . GLU B 1 98 ? 24.80268 -0.00077 23.33127 1.000 21.55958 62 GLU B CA 1
ATOM 1305 C C . GLU B 1 98 ? 23.39529 -0.53575 23.61246 1.000 19.59640 62 GLU B C 1
ATOM 1306 O O . GLU B 1 98 ? 22.81137 -1.22972 22.79239 1.000 19.30874 62 GLU B O 1
ATOM 1312 N N . VAL B 1 99 ? 22.85525 -0.19889 24.78348 1.000 18.10409 63 VAL B N 1
ATOM 1313 C CA . VAL B 1 99 ? 21.51426 -0.60120 25.19882 1.000 16.95689 63 VAL B CA 1
ATOM 1314 C C . VAL B 1 99 ? 20.69445 0.64769 25.46461 1.000 17.42020 63 VAL B C 1
ATOM 1315 O O . VAL B 1 99 ? 21.11731 1.51891 26.23663 1.000 19.91845 63 VAL B O 1
ATOM 1319 N N . VAL B 1 100 ? 19.52028 0.73638 24.83304 1.000 17.17187 64 VAL B N 1
ATOM 1320 C CA . VAL B 1 100 ? 18.59778 1.83766 25.07297 1.000 18.01595 64 VAL B CA 1
ATOM 1321 C C . VAL B 1 100 ? 17.23398 1.26768 25.43239 1.000 16.82712 64 VAL B C 1
ATOM 1322 O O . VAL B 1 100 ? 16.87124 0.14100 25.08406 1.000 17.50567 64 VAL B O 1
ATOM 1326 N N . ILE B 1 101 ? 16.45298 2.06019 26.14097 1.000 16.07614 65 ILE B N 1
ATOM 1327 C CA . ILE B 1 101 ? 15.09437 1.65989 26.48120 1.000 16.09279 65 ILE B CA 1
ATOM 1328 C C . ILE B 1 101 ? 14.14286 2.12483 25.38166 1.000 15.90102 65 ILE B C 1
ATOM 1329 O O . ILE B 1 101 ? 14.02899 3.33145 25.14301 1.000 18.58910 65 ILE B O 1
ATOM 1334 N N . VAL B 1 102 ? 13.51459 1.19879 24.66452 1.000 15.80281 66 VAL B N 1
ATOM 1335 C CA . VAL B 1 102 ? 12.54234 1.58175 23.62851 1.000 16.67772 66 VAL B CA 1
ATOM 1336 C C . VAL B 1 102 ? 11.12161 1.68022 24.16257 1.000 16.93384 66 VAL B C 1
ATOM 1337 O O . VAL B 1 102 ? 10.30430 2.40104 23.55541 1.000 19.50740 66 VAL B O 1
ATOM 1341 N N . ARG B 1 103 ? 10.80876 1.00567 25.25616 1.000 16.16120 67 ARG B N 1
ATOM 1342 C CA . ARG B 1 103 ? 9.48452 1.07745 25.82872 1.000 15.66231 67 ARG B CA 1
ATOM 1343 C C . ARG B 1 103 ? 9.60485 0.80881 27.31391 1.000 16.02309 67 ARG B C 1
ATOM 1344 O O . ARG B 1 103 ? 10.41273 -0.03131 27.72764 1.000 14.47250 67 ARG B O 1
ATOM 1352 N N . GLY B 1 104 ? 8.78573 1.48894 28.10264 1.000 16.06064 68 GLY B N 1
ATOM 1353 C CA . GLY B 1 104 ? 8.74607 1.25881 29.52904 1.000 16.10234 68 GLY B CA 1
ATOM 1354 C C . GLY B 1 104 ? 9.66588 2.12494 30.36201 1.000 16.88460 68 GLY B C 1
ATOM 1355 O O . GLY B 1 104 ? 10.02890 1.71323 31.45749 1.000 16.80230 68 GLY B O 1
ATOM 1356 N N . GLU B 1 105 ? 10.00035 3.32263 29.90099 1.000 19.55093 69 GLU B N 1
ATOM 1357 C CA . GLU B 1 105 ? 10.87098 4.22494 30.65579 1.000 20.27783 69 GLU B CA 1
ATOM 1358 C C . GLU B 1 105 ? 10.46925 4.34353 32.11306 1.000 19.00527 69 GLU B C 1
ATOM 1359 O O . GLU B 1 105 ? 11.33914 4.37429 33.00827 1.000 21.12652 69 GLU B O 1
ATOM 1365 N N . THR B 1 106 ? 9.16153 4.45304 32.38990 1.000 20.02138 70 THR B N 1
ATOM 1366 C CA . THR B 1 106 ? 8.66119 4.64576 33.74802 1.000 20.87008 70 THR B CA 1
ATOM 1367 C C . THR B 1 106 ? 7.89513 3.45101 34.29316 1.000 22.92793 70 THR B C 1
ATOM 1368 O O . THR B 1 106 ? 7.16908 3.59592 35.28220 1.000 27.03174 70 THR B O 1
ATOM 1372 N N A SER B 1 107 ? 8.04092 2.27397 33.67519 0.613 17.73674 71 SER B N 1
ATOM 1373 N N B SER B 1 107 ? 8.03023 2.27407 33.69935 0.387 17.86059 71 SER B N 1
ATOM 1374 C CA A SER B 1 107 ? 7.37070 1.06019 34.09773 0.613 17.39304 71 SER B CA 1
ATOM 1375 C CA B SER B 1 107 ? 7.35870 1.11648 34.25079 0.387 17.91566 71 SER B CA 1
ATOM 1376 C C A SER B 1 107 ? 8.40648 0.05807 34.60453 0.613 16.22561 71 SER B C 1
ATOM 1377 C C B SER B 1 107 ? 8.37990 0.03829 34.57676 0.387 16.26589 71 SER B C 1
ATOM 1378 O O A SER B 1 107 ? 9.57069 0.09594 34.20993 0.613 16.42342 71 SER B O 1
ATOM 1379 O O B SER B 1 107 ? 9.49032 0.01738 34.03939 0.387 16.21757 71 SER B O 1
ATOM 1384 N N . ARG B 1 108 ? 7.96285 -0.89954 35.42124 1.000 16.15538 72 ARG B N 1
ATOM 1385 C CA . ARG B 1 108 ? 8.83654 -2.02687 35.74777 1.000 16.77609 72 ARG B CA 1
ATOM 1386 C C . ARG B 1 108 ? 9.09019 -2.92188 34.54371 1.000 13.84249 72 ARG B C 1
ATOM 1387 O O . ARG B 1 108 ? 10.14429 -3.55353 34.46338 1.000 14.74456 72 ARG B O 1
ATOM 1395 N N . GLU B 1 109 ? 8.12756 -3.01685 33.61895 1.000 14.13393 73 GLU B N 1
ATOM 1396 C CA . GLU B 1 109 ? 8.30195 -3.79122 32.39474 1.000 12.54003 73 GLU B CA 1
ATOM 1397 C C . GLU B 1 109 ? 8.95532 -2.88989 31.36329 1.000 13.51618 73 GLU B C 1
ATOM 1398 O O . GLU B 1 109 ? 8.41331 -1.83113 31.02628 1.000 14.52471 73 GLU B O 1
ATOM 1404 N N . LYS B 1 110 ? 10.11930 -3.29530 30.85660 1.000 13.12233 74 LYS B N 1
ATOM 1405 C CA . LYS B 1 110 ? 10.87946 -2.48449 29.91059 1.000 13.37604 74 LYS B CA 1
ATOM 1406 C C . LYS B 1 110 ? 11.33499 -3.34347 28.75662 1.000 12.67089 74 LYS B C 1
ATOM 1407 O O . LYS B 1 110 ? 11.68788 -4.51785 28.95337 1.000 13.55902 74 LYS B O 1
ATOM 1413 N N . ASP B 1 111 ? 11.35663 -2.75749 27.55405 1.000 13.79427 75 ASP B N 1
ATOM 1414 C CA . ASP B 1 111 ? 11.95469 -3.39724 26.39022 1.000 13.06109 75 ASP B CA 1
ATOM 1415 C C . ASP B 1 111 ? 13.20653 -2.62839 26.03108 1.000 13.03094 75 ASP B C 1
ATOM 1416 O O . ASP B 1 111 ? 13.17364 -1.40605 25.86620 1.000 13.73846 75 ASP B O 1
ATOM 1421 N N . LEU B 1 112 ? 14.31259 -3.36525 25.95891 1.000 12.59647 76 LEU B N 1
ATOM 1422 C CA . LEU B 1 112 ? 15.65405 -2.82303 25.77080 1.000 13.34732 76 LEU B CA 1
ATOM 1423 C C . LEU B 1 112 ? 16.13547 -3.19696 24.37702 1.000 13.37627 76 LEU B C 1
ATOM 1424 O O . LEU B 1 112 ? 16.21864 -4.38790 24.04477 1.000 15.01948 76 LEU B O 1
ATOM 1429 N N . LEU B 1 113 ? 16.49262 -2.19751 23.57420 1.000 13.80559 77 LEU B N 1
ATOM 1430 C CA . LEU B 1 113 ? 17.13050 -2.46578 22.29054 1.000 14.84555 77 LEU B CA 1
ATOM 1431 C C . LEU B 1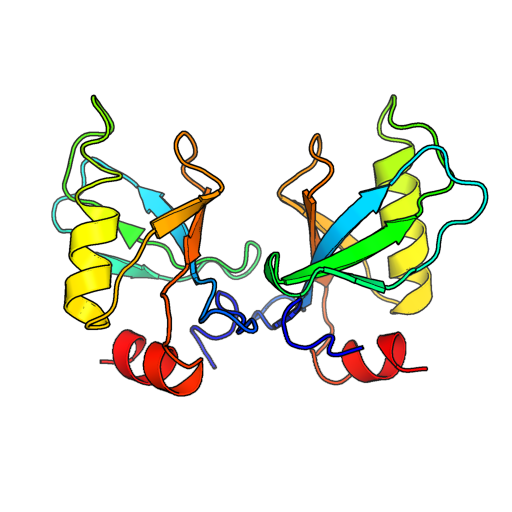 113 ? 18.64148 -2.52659 22.51653 1.000 14.96411 77 LEU B C 1
ATOM 1432 O O . LEU B 1 113 ? 19.24487 -1.54344 22.96504 1.000 16.61554 77 LEU B O 1
ATOM 1437 N N . ILE B 1 114 ? 19.22236 -3.68466 22.20728 1.000 15.47797 78 ILE B N 1
ATOM 1438 C CA . ILE B 1 114 ? 20.65634 -3.91277 22.20718 1.000 16.68293 78 ILE B CA 1
ATOM 1439 C C . ILE B 1 114 ? 21.06134 -3.70035 20.75647 1.000 17.27925 78 ILE B C 1
ATOM 1440 O O . ILE B 1 114 ? 20.71683 -4.48662 19.87423 1.000 18.44775 78 ILE B O 1
ATOM 1445 N N . LYS B 1 115 ? 21.81529 -2.64134 20.49943 1.000 17.68612 79 LYS B N 1
ATOM 1446 C CA . LYS B 1 115 ? 22.00803 -2.19627 19.13050 1.000 21.03787 79 LYS B CA 1
ATOM 1447 C C . LYS B 1 115 ? 23.14683 -2.95391 18.46017 1.000 20.87452 79 LYS B C 1
ATOM 1448 O O . LYS B 1 115 ? 24.22272 -3.11512 19.03485 1.000 23.08452 79 LYS B O 1
ATOM 1454 N N . GLY B 1 116 ? 22.89786 -3.39343 17.22915 1.000 23.12589 80 GLY B N 1
ATOM 1455 C CA . GLY B 1 116 ? 23.97012 -3.91322 16.39524 1.000 25.21941 80 GLY B CA 1
ATOM 1456 C C . GLY B 1 116 ? 24.47059 -5.26934 16.80133 1.000 24.99070 80 GLY B C 1
ATOM 1457 O O . GLY B 1 116 ? 25.66584 -5.54405 16.68762 1.000 37.04904 80 GLY B O 1
ATOM 1458 N N . ILE B 1 117 ? 23.59552 -6.12905 17.29285 1.000 26.97387 81 ILE B N 1
ATOM 1459 C CA . ILE B 1 117 ? 23.96152 -7.45525 17.75601 1.000 25.63122 81 ILE B CA 1
ATOM 1460 C C . ILE B 1 117 ? 22.92931 -8.42438 17.20683 1.000 24.11979 81 ILE B C 1
ATOM 1461 O O . ILE B 1 117 ? 21.80405 -8.03974 16.88984 1.000 24.42279 81 ILE B O 1
ATOM 1466 N N . THR B 1 118 ? 23.31405 -9.69589 17.12425 1.000 28.01127 82 THR B N 1
ATOM 1467 C CA . THR B 1 118 ? 22.39503 -10.75025 16.72201 1.000 26.66733 82 THR B CA 1
ATOM 1468 C C . THR B 1 118 ? 21.81870 -11.46150 17.94741 1.000 25.83134 82 THR B C 1
ATOM 1469 O O . THR B 1 118 ? 22.37825 -11.45552 19.04867 1.000 24.81029 82 THR B O 1
ATOM 1473 N N . LYS B 1 119 ? 20.66515 -12.07854 17.73880 1.000 23.42984 83 LYS B N 1
ATOM 1474 C CA . LYS B 1 119 ? 20.05195 -12.84357 18.81418 1.000 23.39658 83 LYS B CA 1
ATOM 1475 C C . LYS B 1 119 ? 20.92572 -14.00691 19.22131 1.000 24.89374 83 LYS B C 1
ATOM 1476 O O . LYS B 1 119 ? 20.96587 -14.37754 20.40547 1.000 26.16360 83 LYS B O 1
ATOM 1482 N N . LYS B 1 120 ? 21.63059 -14.59545 18.25309 1.000 29.98800 84 LYS B N 1
ATOM 1483 C CA . LYS B 1 120 ? 22.53408 -15.67396 18.60820 1.000 26.87208 84 LYS B CA 1
ATOM 1484 C C . LYS B 1 120 ? 23.56663 -15.19657 19.60976 1.000 26.85224 84 LYS B C 1
ATOM 1485 O O . LYS B 1 120 ? 23.77606 -15.85049 20.63354 1.000 29.60965 84 LYS B O 1
ATOM 1491 N N . GLU B 1 121 ? 24.19081 -14.03291 19.36137 1.000 26.97396 85 GLU B N 1
ATOM 1492 C CA A GLU B 1 121 ? 25.19076 -13.51523 20.29424 0.475 30.99981 85 GLU B CA 1
ATOM 1493 C CA B GLU B 1 121 ? 25.19372 -13.52978 20.29923 0.525 31.00063 85 GLU B CA 1
ATOM 1494 C C . GLU B 1 121 ? 24.57162 -13.20192 21.65353 1.000 27.09280 85 GLU B C 1
ATOM 1495 O O . GLU B 1 121 ? 25.16273 -13.49326 22.69601 1.000 26.98234 85 GLU B O 1
ATOM 1506 N N . VAL B 1 122 ? 23.37796 -12.59089 21.65945 1.000 24.27971 86 VAL B N 1
ATOM 1507 C CA . VAL B 1 122 ? 22.68209 -12.25834 22.90191 1.000 23.95336 86 VAL B CA 1
ATOM 1508 C C . VAL B 1 122 ? 22.38609 -13.49883 23.73722 1.000 23.65330 86 VAL B C 1
ATOM 1509 O O . VAL B 1 122 ? 22.63699 -13.51373 24.95254 1.000 26.97698 86 VAL B O 1
ATOM 1513 N N . ILE B 1 123 ? 21.88025 -14.55821 23.11185 1.000 25.05058 87 ILE B N 1
ATOM 1514 C CA . ILE B 1 123 ? 21.59233 -15.79571 23.84305 1.000 30.35568 87 ILE B CA 1
ATOM 1515 C C . ILE B 1 123 ? 22.86929 -16.40553 24.41456 1.000 33.56118 87 ILE B C 1
ATOM 1516 O O . ILE B 1 123 ? 22.89374 -16.83813 25.57605 1.000 34.01548 87 ILE B O 1
ATOM 1521 N N . GLU B 1 124 ? 23.95354 -16.43623 23.62400 1.000 30.72354 88 GLU B N 1
ATOM 1522 C CA . GLU B 1 124 ? 25.22040 -16.96752 24.14161 1.000 34.83380 88 GLU B CA 1
ATOM 1523 C C . GLU B 1 124 ? 25.68774 -16.19416 25.37110 1.000 39.46880 88 GLU B C 1
ATOM 1524 O O . GLU B 1 124 ? 26.16103 -16.79531 26.34622 1.000 36.04015 88 GLU B O 1
ATOM 1530 N N . LYS B 1 125 ? 25.57585 -14.85784 25.34167 1.000 31.46269 89 LYS B N 1
ATOM 1531 C CA . LYS B 1 125 ? 26.01810 -14.05145 26.47866 1.000 33.83806 89 LYS B CA 1
ATOM 1532 C C . LYS B 1 125 ? 25.10389 -14.23999 27.68472 1.000 28.96194 89 LYS B C 1
ATOM 1533 O O . LYS B 1 125 ? 25.57880 -14.28865 28.82558 1.000 34.81209 89 LYS B O 1
ATOM 1539 N N . LEU B 1 126 ? 23.78674 -14.31339 27.46047 1.000 28.96827 90 LEU B N 1
ATOM 1540 C CA . LEU B 1 126 ? 22.85433 -14.54722 28.56087 1.000 27.10631 90 LEU B CA 1
ATOM 1541 C C . LEU B 1 126 ? 23.03499 -15.92199 29.18521 1.000 31.54437 90 LEU B C 1
ATOM 1542 O O . LEU B 1 126 ? 22.77478 -16.09160 30.38152 1.000 36.39093 90 LEU B O 1
ATOM 1547 N N . GLU B 1 127 ? 23.42672 -16.91258 28.39161 1.000 31.47268 91 GLU B N 1
ATOM 1548 C CA . GLU B 1 127 ? 23.60765 -18.27811 28.86934 1.000 38.04594 91 GLU B CA 1
ATOM 1549 C C . GLU B 1 127 ? 24.97495 -18.52888 29.50290 1.000 41.12555 91 GLU B C 1
ATOM 1550 O O . GLU B 1 127 ? 25.14180 -19.56697 30.14903 1.000 47.80492 91 GLU B O 1
ATOM 1556 N N . LEU B 1 128 ? 25.94099 -17.61991 29.34545 1.000 53.85632 92 LEU B N 1
ATOM 1557 C CA . LEU B 1 128 ? 27.26317 -17.76493 29.97478 1.000 56.16445 92 LEU B CA 1
ATOM 1558 C C . LEU B 1 128 ? 27.15517 -17.97146 31.47983 1.000 63.57584 92 LEU B C 1
ATOM 1559 O O . LEU B 1 128 ? 27.83529 -18.82861 32.04732 1.000 80.06318 92 LEU B O 1
#

Organism: Pyrococcus furiosus (strain ATCC 43587 / DSM 3638 / JCM 8422 / Vc1) (NCBI:txid186497)

B-factor: mean 22.28, std 10.11, range [10.29, 80.06]

InterPro domains:
  IPR003746 Protein of unknown function DUF167 [MF_00634] (5-92)
  IPR003746 Protein of unknown function DUF167 [PF02594] (8-79)
  IPR003746 Protein of unknown function DUF167 [PTHR13420] (4-91)
  IPR003746 Protein of unknown function DUF167 [SM01152] (5-80)
  IPR003746 Protein of unknown function DUF167 [TIGR00251] (9-78)
  IPR036591 YggU-like superfamily [G3DSA:3.30.1200.10] (1-92)
  IPR036591 YggU-like superfamily [SSF69786] (2-91)

Radius of gyration: 16.73 Å; Cα contacts (8 Å, |Δi|>4): 467; chains: 2; bounding box: 44×32×43 Å

Sequence (194 aa):
LYFQGSLLRETSEGVILSVIVAPNARETKIVGIDGTRGRVKKVNVAAPPVKGKANKKELMKFFKKLFGAEVVIVRGETSSREKDLLIIKGIITKKEVIEKLELLYFQGSLRETSEGVILSVIVAPNARETKIVVGIDGTRGRVKVNVAAPPVKGKANKELMKFFKKLFGAEVVIVRGETSSREKDLLIKGITKKEEVIEKLEL

Nearest PDB structures (foldseek):
  1n91-assembly1_A  TM=8.800E-01  e=7.616E-08  Escherichia coli O157:H7 str. EDL933
  1jrm-assembly1_A  TM=6.771E-01  e=2.327E-05  Methanothermobacter thermautotrophicus
  6wxp-assembly1_B  TM=4.382E-01  e=1.210E+00  synthetic construct
  2jvz-assembly1_A  TM=5.217E-01  e=3.899E+00  Homo sapiens
  6zv9-assembly1_A  TM=4.843E-01  e=2.817E+00  synthetic construct

Foldseek 3Di:
DFLPLAWDADPFAIKGKAFEDECDPDFDFDGADNVVSHTYTYFNFDPPPLTSVVRNQVVVCVLQVAGKDFPDASPHRITIIGGGPYYPVSVVVSNVD/DPLPLQWDADPFAIKGKAFEDECDPDWDFDAAPNVVSHTYTYFDFDLPPCTSVVRNQVVVCVLQVFGKDWPDCSPHRITIIGGGPYDPVSVVVSVVD

Solvent-accessible surface area: 10317 Å² total; per-residue (Å²): 176,113,18,42,4,2,0,2,72,12,101,79,3,0,9,0,0,0,37,11,41,16,109,22,231,91,16,92,40,77,15,49,19,18,66,106,1,3,0,90,1,41,0,45,15,49,80,78,196,43,99,10,21,135,45,0,57,130,52,0,123,181,44,9,70,18,90,9,40,36,53,88,20,120,139,52,129,33,10,3,0,14,0,83,73,12,55,48,167,75,0,20,112,71,11,101,181,132,185,6,94,11,0,0,3,62,16,96,83,4,0,0,0,0,0,34,9,46,15,105,25,235,112,23,92,40,74,10,36,19,40,77,103,2,5,0,86,1,44,0,38,14,61,71,77,175,33,100,9,16,139,45,0,48,148,53,0,115,179,50,7,68,17,87,8,41,31,35,42,18,108,136,52,127,21,10,1,0,1,0,83,73,14,59,55,162,74,0,30,112,72,15,107,184